Protein AF-A0A165A311-F1 (afdb_monomer_lite)

Sequence (188 aa):
MDSDTKSGFDNEVDSKESAFYLDAAKYWEQVPPTVDGMLGGLSSISDIDLKGSQRFLNSIYQLTNHRGQFFNIGLQKFTPENGVYDIMWVQWVLGHLTDEDLISFLRRCKLGLKPRGLIVLKENLTSSGEVEMDNTDSSVTRPHALVVELIKKAGLRIIKEQKQQRFPSDLYERKKKRNTATPNLKHS

Foldseek 3Di:
DDDDDDDPPPPPDPPPPPPLLVLLVVLLVPQPPDCCSVLVNPSVCCVLVVVVVVVVDVVPDDDDDDDDDDDPDQLLPDAADFQAALEAEAAACLQSDDLVSSLVSLLRVVRNHHVNHDYHYHYAADPPQQWDAQSNNSGIHYHPVSVCVSCVSSVHDDPDDDDRPDDDPCSVVVVVVVSPDDPPPPDD

Radius of gyration: 20.61 Å; chains: 1; bounding box: 39×71×56 Å

Structure (mmCIF, N/CA/C/O backbone):
data_AF-A0A165A311-F1
#
_entry.id   AF-A0A165A311-F1
#
loop_
_atom_site.group_PDB
_atom_site.id
_atom_site.type_symbol
_atom_site.label_atom_id
_atom_site.label_alt_id
_atom_site.label_comp_id
_atom_site.label_asym_id
_atom_site.label_entity_id
_atom_site.label_seq_id
_atom_site.pdbx_PDB_ins_code
_atom_site.Cartn_x
_atom_site.Cartn_y
_atom_site.Cartn_z
_atom_site.occupancy
_atom_site.B_iso_or_equiv
_atom_site.auth_seq_id
_atom_site.auth_comp_id
_atom_site.auth_asym_id
_atom_site.auth_atom_id
_atom_site.pdbx_PDB_model_num
ATOM 1 N N . MET A 1 1 ? -21.260 50.112 -29.553 1.00 40.22 1 MET A N 1
ATOM 2 C CA . MET A 1 1 ? -20.030 49.738 -30.273 1.00 40.22 1 MET A CA 1
ATOM 3 C C . MET A 1 1 ? -19.161 49.041 -29.262 1.00 40.22 1 MET A C 1
ATOM 5 O O . MET A 1 1 ? -18.545 49.687 -28.425 1.00 40.22 1 MET A O 1
ATOM 9 N N . ASP A 1 2 ? -19.302 47.726 -29.280 1.00 41.94 2 ASP A N 1
ATOM 10 C CA . ASP A 1 2 ? -18.603 46.762 -28.450 1.00 41.94 2 ASP A CA 1
ATOM 11 C C . ASP A 1 2 ? -17.123 46.689 -28.828 1.00 41.94 2 ASP A C 1
ATOM 13 O O . ASP A 1 2 ? -16.784 46.811 -30.005 1.00 41.94 2 ASP A O 1
ATOM 17 N N . SER A 1 3 ? -16.267 46.435 -27.839 1.00 34.56 3 SER A N 1
ATOM 18 C CA . SER A 1 3 ? -15.052 45.637 -28.034 1.00 34.56 3 SER A CA 1
ATOM 19 C C . SER A 1 3 ? -14.496 45.182 -26.680 1.00 34.56 3 SER A C 1
ATOM 21 O O . SER A 1 3 ? -13.632 45.820 -26.082 1.00 34.56 3 SER A O 1
ATOM 23 N N . ASP A 1 4 ? -15.075 44.085 -26.200 1.00 39.16 4 ASP A N 1
ATOM 24 C CA . ASP A 1 4 ? -14.393 42.868 -25.757 1.00 39.16 4 ASP A CA 1
ATOM 25 C C . ASP A 1 4 ? -13.200 42.975 -24.799 1.00 39.16 4 ASP A C 1
ATOM 27 O O . ASP A 1 4 ? -12.026 42.992 -25.173 1.00 39.16 4 ASP A O 1
ATOM 31 N N . THR A 1 5 ? -13.530 42.828 -23.517 1.00 38.72 5 THR A N 1
ATOM 32 C CA . THR A 1 5 ? -12.680 42.157 -22.533 1.00 38.72 5 THR A CA 1
ATOM 33 C C . THR A 1 5 ? -12.536 40.682 -22.931 1.00 38.72 5 THR A C 1
ATOM 35 O O . THR A 1 5 ? -13.451 39.889 -22.722 1.00 38.72 5 THR A O 1
ATOM 38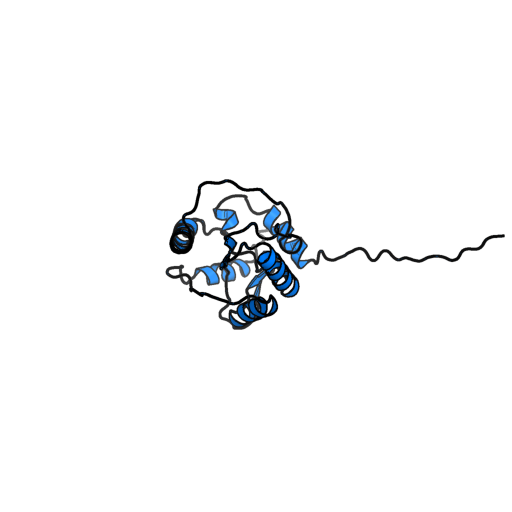 N N . LYS A 1 6 ? -11.394 40.280 -23.502 1.00 39.72 6 LYS A N 1
ATOM 39 C CA . LYS A 1 6 ? -11.077 38.852 -23.653 1.00 39.72 6 LYS A CA 1
ATOM 40 C C . LYS A 1 6 ? -10.703 38.269 -22.294 1.00 39.72 6 LYS A C 1
ATOM 42 O O . LYS A 1 6 ? -9.583 38.420 -21.816 1.00 39.72 6 LYS A O 1
ATOM 47 N N . SER A 1 7 ? -11.673 37.589 -21.694 1.00 38.88 7 SER A N 1
ATOM 48 C CA . SER A 1 7 ? -11.487 36.609 -20.633 1.00 38.88 7 SER A CA 1
ATOM 49 C C . SER A 1 7 ? -10.687 35.416 -21.168 1.00 38.88 7 SER A C 1
ATOM 51 O O . SER A 1 7 ? -11.240 34.536 -21.825 1.00 38.88 7 SER A O 1
ATOM 53 N N . GLY A 1 8 ? -9.389 35.382 -20.885 1.00 32.56 8 GLY A N 1
ATOM 54 C CA . GLY A 1 8 ? -8.597 34.155 -20.922 1.00 32.56 8 GLY A CA 1
ATOM 55 C C . GLY A 1 8 ? -8.666 33.487 -19.556 1.00 32.56 8 GLY A C 1
ATOM 56 O O . GLY A 1 8 ? -7.728 33.589 -18.774 1.00 32.56 8 GLY A O 1
ATOM 57 N N . PHE A 1 9 ? -9.802 32.866 -19.231 1.00 36.81 9 PHE A N 1
ATOM 58 C CA . PHE A 1 9 ? -9.791 31.766 -18.270 1.00 36.81 9 PHE A CA 1
ATOM 59 C C . PHE A 1 9 ? -9.198 30.591 -19.042 1.00 36.81 9 PHE A C 1
ATOM 61 O O . PHE A 1 9 ? -9.918 29.827 -19.687 1.00 36.81 9 PHE A O 1
ATOM 68 N N . ASP A 1 10 ? -7.870 30.515 -19.059 1.00 38.09 10 ASP A N 1
ATOM 69 C CA . ASP A 1 10 ? -7.206 29.292 -19.462 1.00 38.09 10 ASP A CA 1
ATOM 70 C C . ASP A 1 10 ? -7.619 28.244 -18.431 1.00 38.09 10 ASP A C 1
ATOM 72 O O . ASP A 1 10 ? -7.216 28.270 -17.268 1.00 38.09 10 ASP A O 1
ATOM 76 N N . ASN A 1 11 ? -8.531 27.376 -18.864 1.00 41.06 11 ASN A N 1
ATOM 77 C CA . ASN A 1 11 ? -8.808 26.107 -18.226 1.00 41.06 11 ASN A CA 1
ATOM 78 C C . ASN A 1 11 ? -7.488 25.338 -18.204 1.00 41.06 11 ASN A C 1
ATOM 80 O O . ASN A 1 11 ? -7.146 24.639 -19.160 1.00 41.06 11 ASN A O 1
ATOM 84 N N . GLU A 1 12 ? -6.737 25.504 -17.122 1.00 41.06 12 GLU A N 1
ATOM 85 C CA . GLU A 1 12 ? -5.651 24.614 -16.760 1.00 41.06 12 GLU A CA 1
ATOM 86 C C . GLU A 1 12 ? -6.304 23.250 -16.537 1.00 41.06 12 GLU A C 1
ATOM 88 O O . GLU A 1 12 ? -6.962 22.988 -15.529 1.00 41.06 12 GLU A O 1
ATOM 93 N N . VAL A 1 13 ? -6.251 22.427 -17.582 1.00 44.91 13 VAL A N 1
ATOM 94 C CA . VAL A 1 13 ? -6.681 21.036 -17.561 1.00 44.91 13 VAL A CA 1
ATOM 95 C C . VAL A 1 13 ? -6.072 20.403 -16.315 1.00 44.91 13 VAL A C 1
ATOM 97 O O . VAL A 1 13 ? -4.858 20.467 -16.139 1.00 44.91 13 VAL A O 1
ATOM 100 N N . ASP A 1 14 ? -6.912 19.817 -15.462 1.00 46.03 14 ASP A N 1
ATOM 101 C CA . ASP A 1 14 ? -6.528 19.014 -14.299 1.00 46.03 14 ASP A CA 1
ATOM 102 C C . ASP A 1 14 ? -5.631 17.846 -14.753 1.00 46.03 14 ASP A C 1
ATOM 104 O O . ASP A 1 14 ? -6.076 16.730 -15.008 1.00 46.03 14 ASP A O 1
ATOM 108 N N . SER A 1 15 ? -4.343 18.125 -14.959 1.00 43.78 15 SER A N 1
ATOM 109 C CA . SER A 1 15 ? -3.381 17.238 -15.613 1.00 43.78 15 SER A CA 1
ATOM 110 C C . SER A 1 15 ? -2.690 16.311 -14.612 1.00 43.78 15 SER A C 1
ATOM 112 O O . SER A 1 15 ? -1.521 15.956 -14.778 1.00 43.78 15 SER A O 1
ATOM 114 N N . LYS A 1 16 ? -3.387 15.917 -13.540 1.00 46.75 16 LYS A N 1
ATOM 115 C CA . LYS A 1 16 ? -2.882 14.967 -12.538 1.00 46.75 16 LYS A CA 1
ATOM 116 C C . LYS A 1 16 ? -3.199 13.512 -12.879 1.00 46.75 16 LYS A C 1
ATOM 118 O O . LYS A 1 16 ? -3.507 12.702 -12.009 1.00 46.75 16 LYS A O 1
ATOM 123 N N . GLU A 1 17 ? -3.018 13.144 -14.138 1.00 59.19 17 GLU A N 1
ATOM 124 C CA . GLU A 1 17 ? -2.599 11.785 -14.470 1.00 59.19 17 GLU A CA 1
ATOM 125 C C . GLU A 1 17 ? -1.178 11.881 -15.012 1.00 59.19 17 GLU A C 1
ATOM 127 O O . GLU A 1 17 ? -0.930 11.997 -16.208 1.00 59.19 17 GLU A O 1
ATOM 132 N N . SER A 1 18 ? -0.226 11.940 -14.076 1.00 79.06 18 SER A N 1
ATOM 133 C CA . SER A 1 18 ? 1.192 11.884 -14.409 1.00 79.06 18 SER A CA 1
ATOM 134 C C . SER A 1 18 ? 1.482 10.600 -15.188 1.00 79.06 18 SER A C 1
ATOM 136 O O . SER A 1 18 ? 0.826 9.576 -14.973 1.00 79.06 18 SER A O 1
ATOM 138 N N . ALA A 1 19 ? 2.490 10.639 -16.065 1.00 90.25 19 ALA A N 1
ATOM 139 C CA . ALA A 1 19 ? 2.938 9.470 -16.829 1.00 90.25 19 ALA A CA 1
ATOM 140 C C . ALA A 1 19 ? 3.093 8.223 -15.937 1.00 90.25 19 ALA A C 1
ATOM 142 O O . ALA A 1 19 ? 2.653 7.146 -16.312 1.00 90.25 19 ALA A O 1
ATOM 143 N N . PHE A 1 20 ? 3.558 8.408 -14.696 1.00 93.94 20 PHE A N 1
ATOM 144 C CA . PHE A 1 20 ? 3.639 7.371 -13.666 1.00 93.94 20 PHE A CA 1
ATOM 145 C C . PHE A 1 20 ? 2.357 6.528 -13.512 1.00 93.94 20 PHE A C 1
ATOM 147 O O . PHE A 1 20 ? 2.415 5.300 -13.571 1.00 93.94 20 PHE A O 1
ATOM 154 N N . TYR A 1 21 ? 1.196 7.169 -13.341 1.00 95.06 21 TYR A N 1
ATOM 155 C CA . TYR A 1 21 ? -0.076 6.464 -13.155 1.00 95.06 21 TYR A CA 1
ATOM 156 C C . TYR A 1 21 ? -0.608 5.863 -14.456 1.00 95.06 21 TYR A C 1
ATOM 158 O O . TYR A 1 21 ? -1.140 4.752 -14.448 1.00 95.06 21 TYR A O 1
ATOM 166 N N . LEU A 1 22 ? -0.459 6.586 -15.568 1.00 94.38 22 LEU A N 1
ATOM 167 C CA . LEU A 1 22 ? -0.915 6.125 -16.878 1.00 94.38 22 LEU A CA 1
ATOM 168 C C . LEU A 1 22 ? -0.133 4.896 -17.345 1.00 94.38 22 LEU A C 1
ATOM 170 O O . LEU A 1 22 ? -0.724 3.955 -17.869 1.00 94.38 22 LEU A O 1
ATOM 174 N N . ASP A 1 23 ? 1.178 4.883 -17.131 1.00 94.44 23 ASP A N 1
ATOM 175 C CA . ASP A 1 23 ? 2.042 3.780 -17.540 1.00 94.44 23 ASP A CA 1
ATOM 176 C C . ASP A 1 23 ? 1.794 2.536 -16.675 1.00 94.44 23 ASP A C 1
ATOM 178 O O . ASP A 1 23 ? 1.705 1.432 -17.212 1.00 94.44 23 ASP A O 1
ATOM 182 N N . ALA A 1 24 ? 1.543 2.709 -15.370 1.00 94.56 24 ALA A N 1
ATOM 183 C CA . ALA A 1 24 ? 1.116 1.614 -14.494 1.00 94.56 24 ALA A CA 1
ATOM 184 C C . ALA A 1 24 ? -0.226 1.013 -14.945 1.00 94.56 24 ALA A C 1
ATOM 186 O O . ALA A 1 24 ? -0.373 -0.208 -15.025 1.00 94.56 24 ALA A O 1
ATOM 187 N N . ALA A 1 25 ? -1.209 1.859 -15.274 1.00 93.62 25 ALA A N 1
ATOM 188 C CA . ALA A 1 25 ? -2.512 1.404 -15.752 1.00 93.62 25 ALA A CA 1
ATOM 189 C C . ALA A 1 25 ? -2.395 0.620 -17.071 1.00 93.62 25 ALA A C 1
ATOM 191 O O . ALA A 1 25 ? -2.949 -0.473 -17.182 1.00 93.62 25 ALA A O 1
ATOM 192 N N . LYS A 1 26 ? -1.613 1.128 -18.034 1.00 93.94 26 LYS A N 1
ATOM 193 C CA . LYS A 1 26 ? -1.345 0.453 -19.317 1.00 93.94 26 LYS A CA 1
ATOM 194 C C . LYS A 1 26 ? -0.631 -0.882 -19.149 1.00 93.94 26 LYS A C 1
ATOM 196 O O . LYS A 1 26 ? -0.897 -1.809 -19.912 1.00 93.94 26 LYS A O 1
ATOM 201 N N . TYR A 1 27 ? 0.294 -0.984 -18.194 1.00 93.06 27 TYR A N 1
ATOM 202 C CA . TYR A 1 27 ? 0.942 -2.252 -17.871 1.00 93.06 27 TYR A CA 1
ATOM 203 C C . TYR A 1 27 ? -0.102 -3.275 -17.412 1.00 93.06 27 TYR A C 1
ATOM 205 O O . TYR A 1 27 ? -0.222 -4.344 -18.010 1.00 93.06 27 TYR A O 1
ATOM 213 N N . TRP A 1 28 ? -0.907 -2.927 -16.402 1.00 93.06 28 TRP A N 1
ATOM 214 C CA . TRP A 1 28 ? -1.892 -3.839 -15.815 1.00 93.06 28 TRP A CA 1
ATOM 215 C C . TRP A 1 28 ? -3.052 -4.192 -16.755 1.00 93.06 28 TRP A C 1
ATOM 217 O O . TRP A 1 28 ? -3.593 -5.288 -16.637 1.00 93.06 28 TRP A O 1
ATOM 227 N N . GLU A 1 29 ? -3.391 -3.337 -17.724 1.00 92.88 29 GLU A N 1
ATOM 228 C CA . GLU A 1 29 ? -4.365 -3.646 -18.785 1.00 92.88 29 GLU A CA 1
ATOM 229 C C . GLU A 1 29 ? -3.931 -4.839 -19.658 1.00 92.88 29 GLU A C 1
ATOM 231 O O . GLU A 1 29 ? -4.766 -5.601 -20.143 1.00 92.88 29 GLU A O 1
ATOM 236 N N . GLN A 1 30 ? -2.621 -5.036 -19.828 1.00 92.12 30 GLN A N 1
ATOM 237 C CA . GLN A 1 30 ? -2.053 -6.113 -20.644 1.00 92.12 30 GLN A CA 1
ATOM 238 C C . GLN A 1 30 ? -1.778 -7.395 -19.844 1.00 92.12 30 GLN A C 1
ATOM 240 O O . GLN A 1 30 ? -1.537 -8.454 -20.432 1.00 92.12 30 GLN A O 1
ATOM 245 N N . VAL A 1 31 ? -1.790 -7.326 -18.510 1.00 90.19 31 VAL A N 1
ATOM 246 C CA . VAL A 1 31 ? -1.536 -8.486 -17.650 1.00 90.19 31 VAL A CA 1
ATOM 247 C C . VAL A 1 31 ? -2.767 -9.403 -17.649 1.00 90.19 31 VAL A C 1
ATOM 249 O O . VAL A 1 31 ? -3.875 -8.948 -17.366 1.00 90.19 31 VAL A O 1
ATOM 252 N N . PRO A 1 32 ? -2.611 -10.717 -17.910 1.00 87.69 32 PRO A N 1
ATOM 253 C CA . PRO A 1 32 ? -3.733 -11.645 -17.854 1.00 87.69 32 PRO A CA 1
ATOM 254 C C . PRO A 1 32 ? -4.393 -11.655 -16.465 1.00 87.69 32 PRO A C 1
ATOM 256 O O . PRO A 1 32 ? -3.674 -11.743 -15.465 1.00 87.69 32 PRO A O 1
ATOM 259 N N . PRO A 1 33 ? -5.736 -11.666 -16.370 1.00 87.25 33 PRO A N 1
ATOM 260 C CA . PRO A 1 33 ? -6.463 -11.691 -15.100 1.00 87.25 33 PRO A CA 1
ATOM 261 C C . PRO A 1 33 ? -6.436 -13.095 -14.464 1.00 87.25 33 PRO A C 1
ATOM 263 O O . PRO A 1 33 ? -7.459 -13.754 -14.286 1.00 87.25 33 PRO A O 1
ATOM 266 N N . THR A 1 34 ? -5.239 -13.589 -14.151 1.00 85.06 34 THR A N 1
ATOM 267 C CA . THR A 1 34 ? -4.973 -14.901 -13.551 1.00 85.06 34 THR A CA 1
ATOM 268 C C . THR A 1 34 ? -4.159 -14.740 -12.268 1.00 85.06 34 THR A C 1
ATOM 270 O O . THR A 1 34 ? -3.513 -13.715 -12.053 1.00 85.06 34 THR A O 1
ATOM 273 N N . VAL A 1 35 ? -4.142 -15.770 -11.412 1.00 76.94 35 VAL A N 1
ATOM 274 C CA . VAL A 1 35 ? -3.282 -15.785 -10.208 1.00 76.94 35 VAL A CA 1
ATOM 275 C C . VAL A 1 35 ? -1.816 -15.566 -10.580 1.00 76.94 35 VAL A C 1
ATOM 277 O O . VAL A 1 35 ? -1.093 -14.873 -9.874 1.00 76.94 35 VAL A O 1
ATOM 280 N N . ASP A 1 36 ? -1.381 -16.135 -11.701 1.00 77.12 36 ASP A N 1
ATOM 281 C CA . ASP A 1 36 ? -0.007 -16.003 -12.165 1.00 77.12 36 ASP A CA 1
ATOM 282 C C . ASP A 1 36 ? 0.304 -14.582 -12.652 1.00 77.12 36 ASP A C 1
ATOM 284 O O . ASP A 1 36 ? 1.341 -14.035 -12.285 1.00 77.12 36 ASP A O 1
ATOM 288 N N . GLY A 1 37 ? -0.625 -13.947 -13.379 1.00 79.19 37 GLY A N 1
ATOM 289 C CA . GLY A 1 37 ? -0.518 -12.541 -13.778 1.00 79.19 37 GLY A CA 1
ATOM 290 C C . GLY A 1 37 ? -0.424 -11.605 -12.571 1.00 79.19 37 GLY A C 1
ATOM 291 O O . GLY A 1 37 ? 0.512 -10.816 -12.477 1.00 79.19 37 GLY A O 1
ATOM 292 N N . MET A 1 38 ? -1.311 -11.778 -11.585 1.00 81.56 38 MET A N 1
ATOM 293 C CA . MET A 1 38 ? -1.307 -10.992 -10.341 1.00 81.56 38 MET A CA 1
ATOM 294 C C . MET A 1 38 ? -0.031 -11.161 -9.510 1.00 81.56 38 MET A C 1
ATOM 296 O O . MET A 1 38 ? 0.334 -10.268 -8.749 1.00 81.56 38 MET A O 1
ATOM 300 N N . LEU A 1 39 ? 0.640 -12.308 -9.629 1.00 78.62 39 LEU A N 1
ATOM 301 C CA . LEU A 1 39 ? 1.863 -12.624 -8.893 1.00 78.62 39 LEU A CA 1
ATOM 302 C C . LEU A 1 39 ? 3.129 -12.483 -9.750 1.00 78.62 39 LEU A C 1
ATOM 304 O O . LEU A 1 39 ? 4.203 -12.892 -9.313 1.00 78.62 39 LEU A O 1
ATOM 308 N N . GLY A 1 40 ? 3.035 -11.944 -10.969 1.00 70.38 40 GLY A N 1
ATOM 309 C CA . GLY A 1 40 ? 4.186 -11.751 -11.856 1.00 70.38 40 GLY A CA 1
ATOM 310 C C . GLY A 1 40 ? 4.898 -13.049 -12.270 1.00 70.38 40 GLY A C 1
ATOM 311 O O . GLY A 1 40 ? 6.117 -13.051 -12.468 1.00 70.38 40 GLY A O 1
ATOM 312 N N . GLY A 1 41 ? 4.173 -14.164 -12.395 1.00 69.31 41 GLY A N 1
ATOM 313 C CA . GLY A 1 41 ? 4.738 -15.481 -12.724 1.00 69.31 41 GLY A CA 1
ATOM 314 C C . GLY A 1 41 ? 5.111 -16.341 -11.515 1.00 69.31 41 GLY A C 1
ATOM 315 O O . GLY A 1 41 ? 5.889 -17.288 -11.640 1.00 69.31 41 GLY A O 1
ATOM 316 N N . LEU A 1 42 ? 4.638 -15.974 -10.321 1.00 61.59 42 LEU A N 1
ATOM 317 C CA . LEU A 1 42 ? 5.006 -16.602 -9.049 1.00 61.59 42 LEU A CA 1
ATOM 318 C C . LEU A 1 42 ? 3.819 -17.317 -8.393 1.00 61.59 42 LEU A C 1
ATOM 320 O O . LEU A 1 42 ? 3.694 -17.347 -7.169 1.00 61.59 42 LEU A O 1
ATOM 324 N N . SER A 1 43 ? 2.943 -17.916 -9.202 1.00 67.88 43 SER A N 1
ATOM 325 C CA . SER A 1 43 ? 1.749 -18.646 -8.746 1.00 67.88 43 SER A CA 1
ATOM 326 C C . SER A 1 43 ? 2.017 -19.695 -7.656 1.00 67.88 43 SER A C 1
ATOM 328 O O . SER A 1 43 ? 1.187 -19.864 -6.761 1.00 67.88 43 SER A O 1
ATOM 330 N N . SER A 1 44 ? 3.200 -20.319 -7.638 1.00 65.00 44 SER A N 1
ATOM 331 C CA . SER A 1 44 ? 3.636 -21.263 -6.592 1.00 65.00 44 SER A CA 1
ATOM 332 C C . SER A 1 44 ? 3.761 -20.656 -5.184 1.00 65.00 44 SER A C 1
ATOM 334 O O . SER A 1 44 ? 3.857 -21.388 -4.199 1.00 65.00 44 SER A O 1
ATOM 336 N N . ILE A 1 45 ? 3.736 -19.326 -5.061 1.00 64.19 45 ILE A N 1
ATOM 337 C CA . ILE A 1 45 ? 3.834 -18.592 -3.791 1.00 64.19 45 ILE A CA 1
ATOM 338 C C . ILE A 1 45 ? 2.462 -18.310 -3.188 1.00 64.19 45 ILE A C 1
ATOM 340 O O . ILE A 1 45 ? 2.372 -18.102 -1.977 1.00 64.19 45 ILE A O 1
ATOM 344 N N . SER A 1 46 ? 1.397 -18.363 -3.993 1.00 71.50 46 SER A N 1
ATOM 345 C CA . SER A 1 46 ? 0.024 -18.083 -3.557 1.00 71.50 46 SER A CA 1
ATOM 346 C C . SER A 1 46 ? -0.355 -18.864 -2.294 1.00 71.50 46 SER A C 1
ATOM 348 O O . SER A 1 46 ? -0.846 -18.273 -1.338 1.00 71.50 46 SER A O 1
ATOM 350 N N . ASP A 1 47 ? -0.013 -20.151 -2.212 1.00 63.53 47 ASP A N 1
ATOM 351 C CA . ASP A 1 47 ? -0.292 -20.982 -1.037 1.00 63.53 47 ASP A CA 1
ATOM 352 C C . ASP A 1 47 ? 0.442 -20.522 0.228 1.00 63.53 47 ASP A C 1
ATOM 354 O O . ASP A 1 47 ? -0.111 -20.562 1.330 1.00 63.53 47 ASP A O 1
ATOM 358 N N . ILE A 1 48 ? 1.703 -20.102 0.103 1.00 66.31 48 ILE A N 1
ATOM 359 C CA . ILE A 1 48 ? 2.500 -19.605 1.233 1.00 66.31 48 ILE A CA 1
ATOM 360 C C . ILE A 1 48 ? 1.958 -18.245 1.677 1.00 66.31 48 ILE A C 1
ATOM 362 O O . ILE A 1 48 ? 1.825 -17.997 2.881 1.00 66.31 48 ILE A O 1
ATOM 366 N N . ASP A 1 49 ? 1.620 -17.399 0.704 1.00 66.62 49 ASP A N 1
ATOM 367 C CA . ASP A 1 49 ? 1.102 -16.056 0.908 1.00 66.62 49 ASP A CA 1
ATOM 368 C C . ASP A 1 49 ? -0.264 -16.073 1.601 1.00 66.62 49 ASP A C 1
ATOM 370 O O . ASP A 1 49 ? -0.423 -15.474 2.668 1.00 66.62 49 ASP A O 1
ATOM 374 N N . LEU A 1 50 ? -1.204 -16.858 1.064 1.00 68.56 50 LEU A N 1
ATOM 375 C CA . LEU A 1 50 ? -2.545 -17.055 1.607 1.00 68.56 50 LEU A CA 1
ATOM 376 C C . LEU A 1 50 ? -2.488 -17.666 3.006 1.00 68.56 50 LEU A C 1
ATOM 378 O O . LEU A 1 50 ? -3.140 -17.163 3.919 1.00 68.56 50 LEU A O 1
ATOM 382 N N . LYS A 1 51 ? -1.659 -18.696 3.234 1.00 70.62 51 LYS A N 1
ATOM 383 C CA . LYS A 1 51 ? -1.497 -19.287 4.576 1.00 70.62 51 LYS A CA 1
ATOM 384 C C . LYS A 1 51 ? -0.903 -18.291 5.575 1.00 70.62 51 LYS A C 1
ATOM 386 O O . LYS A 1 51 ? -1.259 -18.329 6.752 1.00 70.62 51 LYS A O 1
ATOM 391 N N . GLY A 1 52 ? 0.011 -17.422 5.140 1.00 66.31 52 GLY A N 1
ATOM 392 C CA . GLY A 1 52 ? 0.557 -16.337 5.957 1.00 66.31 52 GLY A CA 1
ATOM 393 C C . GLY A 1 52 ? -0.517 -15.328 6.361 1.00 66.31 52 GLY A C 1
ATOM 394 O O . GLY A 1 52 ? -0.710 -15.089 7.555 1.00 66.31 52 GLY A O 1
ATOM 395 N N . SER A 1 53 ? -1.253 -14.812 5.374 1.00 74.06 53 SER A N 1
ATOM 396 C CA . SER A 1 53 ? -2.338 -13.845 5.569 1.00 74.06 53 SER A CA 1
ATOM 397 C C . SER A 1 53 ? -3.468 -14.420 6.428 1.00 74.06 53 SER A C 1
ATOM 399 O O . SER A 1 53 ? -3.898 -13.771 7.377 1.00 74.06 53 SER A O 1
ATOM 401 N N . GLN A 1 54 ? -3.882 -15.669 6.189 1.00 70.19 54 GLN A N 1
ATOM 402 C CA . GLN A 1 54 ? -4.936 -16.333 6.962 1.00 70.19 54 GLN A CA 1
ATOM 403 C C . GLN A 1 54 ? -4.551 -16.504 8.434 1.00 70.19 54 GLN A C 1
ATOM 405 O O . GLN A 1 54 ? -5.366 -16.242 9.314 1.00 70.19 54 GLN A O 1
ATOM 410 N N . ARG A 1 55 ? -3.307 -16.914 8.729 1.00 71.69 55 ARG A N 1
ATOM 411 C CA . ARG A 1 55 ? -2.829 -17.021 10.119 1.00 71.69 55 ARG A CA 1
ATOM 412 C C . ARG A 1 55 ? -2.836 -15.669 10.825 1.00 71.69 55 ARG A C 1
ATOM 414 O O . ARG A 1 55 ? -3.201 -15.606 11.994 1.00 71.69 55 ARG A O 1
ATOM 421 N N . PHE A 1 56 ? -2.441 -14.606 10.126 1.00 70.19 56 PHE A N 1
ATOM 422 C CA . PHE A 1 56 ? -2.478 -13.257 10.680 1.00 70.19 56 PHE A CA 1
ATOM 423 C C . PHE A 1 56 ? -3.922 -12.804 10.933 1.00 70.19 56 PHE A C 1
ATOM 425 O O . PHE A 1 56 ? -4.237 -12.415 12.052 1.00 70.19 56 PHE A O 1
ATOM 432 N N . LEU A 1 57 ? -4.818 -12.928 9.950 1.00 69.38 57 LEU A N 1
ATOM 433 C CA . LEU A 1 57 ? -6.218 -12.512 10.080 1.00 69.38 57 LEU A CA 1
ATOM 434 C C . LEU A 1 57 ? -6.968 -13.299 11.158 1.00 69.38 57 LEU A C 1
ATOM 436 O O . LEU A 1 57 ? -7.610 -12.682 12.001 1.00 69.38 57 LEU A O 1
ATOM 440 N N . ASN A 1 58 ? -6.811 -14.625 11.210 1.00 66.88 58 ASN A N 1
ATOM 441 C CA . ASN A 1 58 ? -7.432 -15.462 12.244 1.00 66.88 58 ASN A CA 1
ATOM 442 C C . ASN A 1 58 ? -6.933 -15.132 13.658 1.00 66.88 58 ASN A C 1
ATOM 444 O O . ASN A 1 58 ? -7.628 -15.415 14.629 1.00 66.88 58 ASN A O 1
ATOM 448 N N . SER A 1 59 ? -5.738 -14.545 13.794 1.00 65.25 59 SER A N 1
ATOM 449 C CA . SER A 1 59 ? -5.245 -14.084 15.097 1.00 65.25 59 SER A CA 1
ATOM 450 C C . SER A 1 59 ? -5.922 -12.799 15.583 1.00 65.25 59 SER A C 1
ATOM 452 O O . SER A 1 59 ? -5.767 -12.449 16.750 1.00 65.25 59 SER A O 1
ATOM 454 N N . ILE A 1 60 ? -6.656 -12.098 14.709 1.00 62.44 60 ILE A N 1
ATOM 455 C CA . ILE A 1 60 ? -7.246 -10.787 15.004 1.00 62.44 60 ILE A CA 1
ATOM 456 C C . ILE A 1 60 ? -8.781 -10.804 14.877 1.00 62.44 60 ILE A C 1
ATOM 458 O O . ILE A 1 60 ? -9.450 -10.168 15.687 1.00 62.44 60 ILE A O 1
ATOM 462 N N . TYR A 1 61 ? -9.358 -11.550 13.927 1.00 62.28 61 TYR A N 1
ATOM 463 C CA . TYR A 1 61 ? -10.804 -11.584 13.671 1.00 62.28 61 TYR A CA 1
ATOM 464 C C . TYR A 1 61 ? -11.316 -12.989 13.316 1.00 62.28 61 TYR A C 1
ATOM 466 O O . TYR A 1 61 ? -10.610 -13.792 12.706 1.00 62.28 61 TYR A O 1
ATOM 474 N N . GLN A 1 62 ? -12.588 -13.262 13.630 1.00 62.72 62 GLN A N 1
ATOM 475 C CA . GLN A 1 62 ? -13.351 -14.364 13.033 1.00 62.72 62 GLN A CA 1
ATOM 476 C C . GLN A 1 62 ? -13.948 -13.877 11.707 1.00 62.72 62 GLN A C 1
ATOM 478 O O . GLN A 1 62 ? -14.916 -13.118 11.697 1.00 62.72 62 GLN A O 1
ATOM 483 N N . LEU A 1 63 ? -13.335 -14.260 10.585 1.00 59.09 63 LEU A N 1
ATOM 484 C CA . LEU A 1 63 ? -13.790 -13.853 9.253 1.00 59.09 63 LEU A CA 1
ATOM 485 C C . LEU A 1 63 ? -15.145 -14.497 8.920 1.00 59.09 63 LEU A C 1
ATOM 487 O O . LEU A 1 63 ? -15.324 -15.702 9.092 1.00 59.09 63 LEU A O 1
ATOM 491 N N . THR A 1 64 ? -16.084 -13.702 8.406 1.00 56.66 64 THR A N 1
ATOM 492 C CA . THR A 1 64 ? -17.373 -14.180 7.884 1.00 56.66 64 THR A CA 1
ATOM 493 C C . THR A 1 64 ? -17.371 -14.144 6.356 1.00 56.66 64 THR A C 1
ATOM 495 O O . THR A 1 64 ? -16.655 -13.360 5.734 1.00 56.66 64 THR A O 1
ATOM 498 N N . ASN A 1 65 ? -18.155 -15.023 5.730 1.00 54.88 65 ASN A N 1
ATOM 499 C CA . ASN A 1 65 ? -18.108 -15.277 4.287 1.00 54.88 65 ASN A CA 1
ATOM 500 C C . ASN A 1 65 ? -18.989 -14.290 3.486 1.00 54.88 65 ASN A C 1
ATOM 502 O O . ASN A 1 65 ? -19.872 -14.697 2.732 1.00 54.88 65 ASN A O 1
ATOM 506 N N . HIS A 1 66 ? -18.792 -12.984 3.684 1.00 59.44 66 HIS A N 1
ATOM 507 C CA . HIS A 1 66 ? -19.561 -11.933 3.010 1.00 59.44 66 HIS A CA 1
ATOM 508 C C . HIS A 1 66 ? -18.805 -11.396 1.785 1.00 59.44 66 HIS A C 1
ATOM 510 O O . HIS A 1 66 ? -17.674 -10.925 1.900 1.00 59.44 66 HIS A O 1
ATOM 516 N N . ARG A 1 67 ? -19.430 -11.422 0.600 1.00 63.03 67 ARG A N 1
ATOM 517 C CA . ARG A 1 67 ? -18.901 -10.752 -0.602 1.00 63.03 67 ARG A CA 1
ATOM 518 C C . ARG A 1 67 ? -19.348 -9.288 -0.598 1.00 63.03 67 ARG A C 1
ATOM 520 O O . ARG A 1 67 ? -20.540 -9.016 -0.515 1.00 63.03 67 ARG A O 1
ATOM 527 N N . GLY A 1 68 ? -18.386 -8.365 -0.586 1.00 73.00 68 GLY A N 1
ATOM 528 C CA . GLY A 1 68 ? -18.617 -6.919 -0.485 1.00 73.00 68 GLY A CA 1
ATOM 529 C C . GLY A 1 68 ? -18.916 -6.229 -1.821 1.00 73.00 68 GLY A C 1
ATOM 530 O O . GLY A 1 68 ? -19.271 -6.870 -2.808 1.00 73.00 68 GLY A O 1
ATOM 531 N N . GLN A 1 69 ? -18.762 -4.904 -1.833 1.00 84.88 69 GLN A N 1
ATOM 532 C CA . GLN A 1 69 ? -18.868 -4.061 -3.027 1.00 84.88 69 GLN A CA 1
ATOM 533 C C . GLN A 1 69 ? -17.564 -4.087 -3.842 1.00 84.88 69 GLN A C 1
ATOM 535 O O . GLN A 1 69 ? -16.483 -4.274 -3.282 1.00 84.88 69 GLN A O 1
ATOM 540 N N . PHE A 1 70 ? -17.665 -3.867 -5.155 1.00 88.00 70 PHE A N 1
ATOM 541 C CA . PHE A 1 70 ? -16.519 -3.758 -6.060 1.00 88.00 70 PHE A CA 1
ATOM 542 C C . PHE A 1 70 ? -16.371 -2.314 -6.539 1.00 88.00 70 PHE A C 1
ATOM 544 O O . PHE A 1 70 ? -17.317 -1.744 -7.079 1.00 88.00 70 PHE A O 1
ATOM 551 N N . PHE A 1 71 ? -15.179 -1.742 -6.372 1.00 89.88 71 PHE A N 1
ATOM 552 C CA . PHE A 1 71 ? -14.862 -0.380 -6.798 1.00 89.88 71 PHE A CA 1
ATOM 553 C C . PHE A 1 71 ? -13.771 -0.415 -7.870 1.00 89.88 71 PHE A C 1
ATOM 555 O O . PHE A 1 71 ? -12.669 -0.892 -7.609 1.00 89.88 71 PHE A O 1
ATOM 562 N N . ASN A 1 72 ? -14.067 0.100 -9.065 1.00 92.38 72 ASN A N 1
ATOM 563 C CA . ASN A 1 72 ? -13.081 0.286 -10.131 1.00 92.38 72 ASN A CA 1
ATOM 564 C C . ASN A 1 72 ? -12.589 1.742 -10.114 1.00 92.38 72 ASN A C 1
ATOM 566 O O . ASN A 1 72 ? -13.113 2.599 -10.821 1.00 92.38 72 ASN A O 1
ATOM 570 N N . ILE A 1 73 ? -11.655 2.034 -9.208 1.00 93.38 73 ILE A N 1
ATOM 571 C CA . ILE A 1 73 ? -11.082 3.367 -9.002 1.00 93.38 73 ILE A CA 1
ATOM 572 C C . ILE A 1 73 ? -9.663 3.239 -8.439 1.00 93.38 73 ILE A C 1
ATOM 574 O O . ILE A 1 73 ? -9.400 2.394 -7.583 1.00 93.38 73 ILE A O 1
ATOM 578 N N . GLY A 1 74 ? -8.744 4.090 -8.903 1.00 95.62 74 GLY A N 1
ATOM 579 C CA . GLY A 1 74 ? -7.384 4.148 -8.367 1.00 95.62 74 GLY A CA 1
ATOM 580 C C . GLY A 1 74 ? -7.356 4.598 -6.901 1.00 95.62 74 GLY A C 1
ATOM 581 O O . GLY A 1 74 ? -8.135 5.462 -6.489 1.00 95.62 74 GLY A O 1
ATOM 582 N N . LEU A 1 75 ? -6.438 4.048 -6.099 1.00 97.31 75 LEU A N 1
ATOM 583 C CA . LEU A 1 75 ? -6.354 4.335 -4.658 1.00 97.31 75 LEU A CA 1
ATOM 584 C C . LEU A 1 75 ? -6.083 5.816 -4.350 1.00 97.31 75 LEU A C 1
ATOM 586 O O . LEU A 1 75 ? -6.539 6.327 -3.325 1.00 97.31 75 LEU A O 1
ATOM 590 N N . GLN A 1 76 ? -5.416 6.529 -5.261 1.00 96.88 76 GLN A N 1
ATOM 591 C CA . GLN A 1 76 ? -5.191 7.971 -5.181 1.00 96.88 76 GLN A CA 1
ATOM 592 C C . GLN A 1 76 ? -6.502 8.776 -5.228 1.00 96.88 76 GLN A C 1
ATOM 594 O O . GLN A 1 76 ? -6.582 9.828 -4.595 1.00 96.88 76 GLN A O 1
ATOM 599 N N . LYS A 1 77 ? -7.554 8.237 -5.865 1.00 96.25 77 LYS A N 1
ATOM 600 C CA . LYS A 1 77 ? -8.903 8.831 -5.961 1.00 96.25 77 LYS A CA 1
ATOM 601 C C . LYS A 1 77 ? -9.926 8.168 -5.014 1.00 96.25 77 LYS A C 1
ATOM 603 O O . LYS A 1 77 ? -10.957 8.764 -4.711 1.00 96.25 77 LYS A O 1
ATOM 608 N N . PHE A 1 78 ? -9.658 6.959 -4.513 1.00 97.12 78 PHE A N 1
ATOM 609 C CA . PHE A 1 78 ? -10.583 6.218 -3.648 1.00 97.12 78 PHE A CA 1
ATOM 610 C C . PHE A 1 78 ? -10.746 6.852 -2.261 1.00 97.12 78 PHE A C 1
ATOM 612 O O . PHE A 1 78 ? -9.761 7.104 -1.560 1.00 97.12 78 PHE A O 1
ATOM 619 N N . THR A 1 79 ? -11.999 7.023 -1.831 1.00 97.19 79 THR A N 1
ATOM 620 C CA . THR A 1 79 ? -12.364 7.419 -0.465 1.00 97.19 79 THR A CA 1
ATOM 621 C C . THR A 1 79 ? -13.287 6.352 0.132 1.00 97.19 79 THR A C 1
ATOM 623 O O . THR A 1 79 ? -14.399 6.190 -0.367 1.00 97.19 79 THR A O 1
ATOM 626 N N . PRO A 1 80 ? -12.853 5.606 1.164 1.00 95.81 80 PRO A N 1
ATOM 627 C CA . PRO A 1 80 ? -13.708 4.639 1.839 1.0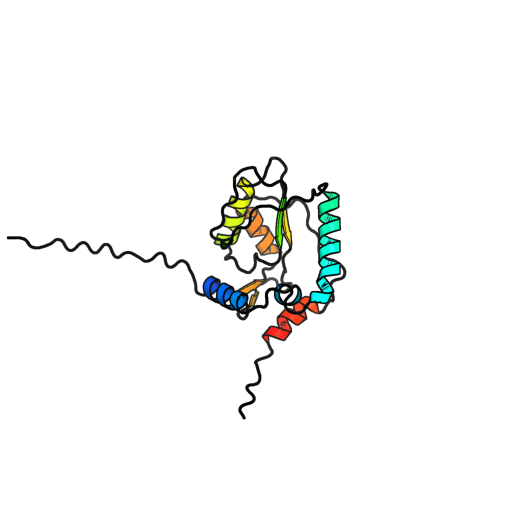0 95.81 80 PRO A CA 1
ATOM 628 C C . PRO A 1 80 ? -14.818 5.350 2.616 1.00 95.81 80 PRO A C 1
ATOM 630 O O . PRO A 1 80 ? -14.609 6.433 3.160 1.00 95.81 80 PRO A O 1
ATOM 633 N N . GLU A 1 81 ? -15.981 4.710 2.711 1.00 95.12 81 GLU A N 1
ATOM 634 C CA . GLU A 1 81 ? -17.058 5.173 3.585 1.00 95.12 81 GLU A CA 1
ATOM 635 C C . GLU A 1 81 ? -16.606 5.178 5.054 1.00 95.12 81 GLU A C 1
ATOM 637 O O . GLU A 1 81 ? -15.959 4.236 5.525 1.00 95.12 81 GLU A O 1
ATOM 642 N N . ASN A 1 82 ? -16.932 6.258 5.767 1.00 97.06 82 ASN A N 1
ATOM 643 C CA . ASN A 1 82 ? -16.457 6.502 7.125 1.00 97.06 82 ASN A CA 1
ATOM 644 C C . ASN A 1 82 ? -16.984 5.453 8.113 1.00 97.06 82 ASN A C 1
ATOM 646 O O . ASN A 1 82 ? -18.184 5.204 8.184 1.00 97.06 82 ASN A O 1
ATOM 650 N N . GLY A 1 83 ? -16.101 4.901 8.947 1.00 95.88 83 GLY A N 1
ATOM 651 C CA . GLY A 1 83 ? -16.504 4.016 10.043 1.00 95.88 83 GLY A CA 1
ATOM 652 C C . GLY A 1 83 ? -17.108 2.672 9.620 1.00 95.88 83 GLY A C 1
ATOM 653 O O . GLY A 1 83 ? -17.849 2.079 10.402 1.00 95.88 83 GLY A O 1
ATOM 654 N N . VAL A 1 84 ? -16.815 2.179 8.413 1.00 93.56 84 VAL A N 1
ATOM 655 C CA . VAL A 1 84 ? -17.383 0.925 7.884 1.00 93.56 84 VAL A CA 1
ATOM 656 C C . VAL A 1 84 ? -16.455 -0.274 8.080 1.00 93.56 84 VAL A C 1
ATOM 658 O O . VAL A 1 84 ? -16.922 -1.391 8.314 1.00 93.56 84 VAL A O 1
ATOM 661 N N . TYR A 1 85 ? -15.141 -0.066 8.026 1.00 93.81 85 TYR A N 1
ATOM 662 C CA . TYR A 1 85 ? -14.180 -1.158 7.895 1.00 93.81 85 TYR A CA 1
ATOM 663 C C . TYR A 1 85 ? -13.570 -1.553 9.243 1.00 93.81 85 TYR A C 1
ATOM 665 O O . TYR A 1 85 ? -12.954 -0.740 9.932 1.00 93.81 85 TYR A O 1
ATOM 673 N N . ASP A 1 86 ? -13.694 -2.829 9.610 1.00 92.69 86 ASP A N 1
ATOM 674 C CA . ASP A 1 86 ? -12.945 -3.419 10.726 1.00 92.69 86 ASP A CA 1
ATOM 675 C C . ASP A 1 86 ? -11.467 -3.616 10.347 1.00 92.69 86 ASP A C 1
ATOM 677 O O . ASP A 1 86 ? -10.565 -3.337 11.135 1.00 92.69 86 ASP A O 1
ATOM 681 N N . ILE A 1 87 ? -11.217 -4.046 9.106 1.00 93.44 87 ILE A N 1
ATOM 682 C CA . ILE A 1 87 ? -9.881 -4.184 8.524 1.00 93.44 87 ILE A CA 1
ATOM 683 C C . ILE A 1 87 ? -9.869 -3.568 7.132 1.00 93.44 87 ILE A C 1
ATOM 685 O O . ILE A 1 87 ? -10.753 -3.838 6.322 1.00 93.44 87 ILE A O 1
ATOM 689 N N . MET A 1 88 ? -8.808 -2.830 6.824 1.00 95.38 88 MET A N 1
ATOM 690 C CA . MET A 1 88 ? -8.439 -2.470 5.459 1.00 95.38 88 MET A CA 1
ATOM 691 C C . MET A 1 88 ? -7.108 -3.138 5.107 1.00 95.38 88 MET A C 1
ATOM 693 O O . MET A 1 88 ? -6.066 -2.787 5.659 1.00 95.38 88 MET A O 1
ATOM 697 N N . TRP A 1 89 ? -7.146 -4.130 4.217 1.00 95.69 89 TRP A N 1
ATOM 698 C CA . TRP A 1 89 ? -5.963 -4.870 3.773 1.00 95.69 89 TRP A CA 1
ATOM 699 C C . TRP A 1 89 ? -5.429 -4.290 2.467 1.00 95.69 89 TRP A C 1
ATOM 701 O O . TRP A 1 89 ? -6.155 -4.227 1.478 1.00 95.69 89 TRP A O 1
ATOM 711 N N . VAL A 1 90 ? -4.161 -3.889 2.455 1.00 96.69 90 VAL A N 1
ATOM 712 C CA . VAL A 1 90 ? -3.506 -3.265 1.303 1.00 96.69 90 VAL A CA 1
ATOM 713 C C . VAL A 1 90 ? -2.209 -4.014 1.022 1.00 96.69 90 VAL A C 1
ATOM 715 O O . VAL A 1 90 ? -1.288 -4.009 1.842 1.00 96.69 90 VAL A O 1
ATOM 718 N N . GLN A 1 91 ? -2.152 -4.694 -0.122 1.00 94.31 91 GLN A N 1
ATOM 719 C CA . GLN A 1 91 ? -1.061 -5.604 -0.458 1.00 94.31 91 GLN A CA 1
ATOM 720 C C . GLN A 1 91 ? -0.545 -5.353 -1.873 1.00 94.31 91 GLN A C 1
ATOM 722 O O . GLN A 1 91 ? -1.343 -5.317 -2.804 1.00 94.31 91 GLN A O 1
ATOM 727 N N . TRP A 1 92 ? 0.779 -5.209 -2.002 1.00 94.19 92 TRP A N 1
ATOM 728 C CA . TRP A 1 92 ? 1.508 -5.064 -3.274 1.00 94.19 92 TRP A CA 1
ATOM 729 C C . TRP A 1 92 ? 0.917 -4.038 -4.242 1.00 94.19 92 TRP A C 1
ATOM 731 O O . TRP A 1 92 ? 0.752 -4.297 -5.430 1.00 94.19 92 TRP A O 1
ATOM 741 N N . VAL A 1 93 ? 0.571 -2.867 -3.721 1.00 96.94 93 VAL A N 1
ATOM 742 C CA . VAL A 1 93 ? -0.068 -1.800 -4.508 1.00 96.94 93 VAL A CA 1
ATOM 743 C C . VAL A 1 93 ? 0.409 -0.411 -4.099 1.00 96.94 93 VAL A C 1
ATOM 745 O O . VAL A 1 93 ? 0.272 0.543 -4.858 1.00 96.94 93 VAL A O 1
ATOM 748 N N . LEU A 1 94 ? 1.033 -0.270 -2.926 1.00 97.12 94 LEU A N 1
ATOM 749 C CA . LEU A 1 94 ? 1.503 1.025 -2.436 1.00 97.12 94 LEU A CA 1
ATOM 750 C C . LEU A 1 94 ? 2.669 1.568 -3.267 1.00 97.12 94 LEU A C 1
ATOM 752 O O . LEU A 1 94 ? 2.899 2.778 -3.288 1.00 97.12 94 LEU A O 1
ATOM 756 N N . GLY A 1 95 ? 3.393 0.689 -3.963 1.00 97.06 95 GLY A N 1
ATOM 757 C CA . GLY A 1 95 ? 4.409 1.076 -4.939 1.00 97.06 95 GLY A CA 1
ATOM 758 C C . GLY A 1 95 ? 3.851 1.849 -6.136 1.00 97.06 95 GLY A C 1
ATOM 759 O O . GLY A 1 95 ? 4.599 2.592 -6.755 1.00 97.06 95 GLY A O 1
ATOM 760 N N . HIS A 1 96 ? 2.551 1.748 -6.423 1.00 97.38 96 HIS A N 1
ATOM 761 C CA . HIS A 1 96 ? 1.889 2.500 -7.495 1.00 97.38 96 HIS A CA 1
ATOM 762 C C . HIS A 1 96 ? 1.292 3.831 -7.029 1.00 97.38 96 HIS A C 1
ATOM 764 O O . HIS A 1 96 ? 0.544 4.448 -7.773 1.00 97.38 96 HIS A O 1
ATOM 770 N N . LEU A 1 97 ? 1.580 4.281 -5.806 1.00 98.00 97 LEU A N 1
AT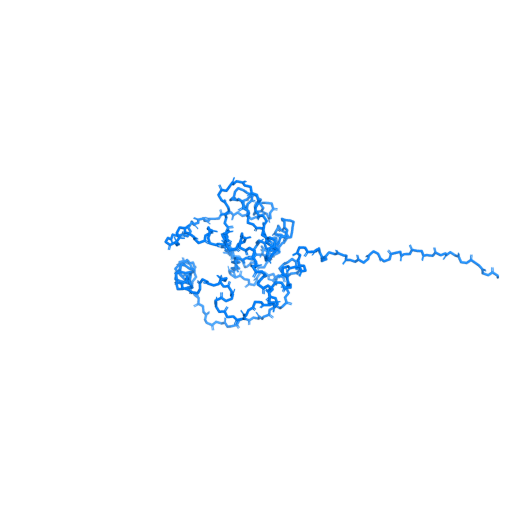OM 771 C CA . LEU A 1 97 ? 1.204 5.611 -5.327 1.00 98.00 97 LEU A CA 1
ATOM 772 C C . LEU A 1 97 ? 2.448 6.479 -5.187 1.00 98.00 97 LEU A C 1
ATOM 774 O O . LEU A 1 97 ? 3.494 5.986 -4.765 1.00 98.00 97 LEU A O 1
ATOM 778 N N . THR A 1 98 ? 2.320 7.777 -5.459 1.00 97.25 98 THR A N 1
ATOM 779 C CA . THR A 1 98 ? 3.313 8.762 -5.004 1.00 97.25 98 THR A CA 1
ATOM 780 C C . THR A 1 98 ? 3.324 8.834 -3.473 1.00 97.25 98 THR A C 1
ATOM 782 O O . THR A 1 98 ? 2.384 8.386 -2.816 1.00 97.25 98 THR A O 1
ATOM 785 N N . ASP A 1 99 ? 4.372 9.403 -2.876 1.00 98.38 99 ASP A N 1
ATOM 786 C CA . ASP A 1 99 ? 4.444 9.560 -1.416 1.00 98.38 99 ASP A CA 1
ATOM 787 C C . ASP A 1 99 ? 3.282 10.407 -0.868 1.00 98.38 99 ASP A C 1
ATOM 789 O O . ASP A 1 99 ? 2.663 10.043 0.135 1.00 98.38 99 ASP A O 1
ATOM 793 N N . GLU A 1 100 ? 2.925 11.485 -1.571 1.00 97.94 100 GLU A N 1
ATOM 794 C CA . GLU A 1 100 ? 1.811 12.366 -1.205 1.00 97.94 100 GLU A CA 1
ATOM 795 C C . GLU A 1 100 ? 0.452 11.667 -1.321 1.00 97.94 100 GLU A C 1
ATOM 797 O O . GLU A 1 100 ? -0.400 11.777 -0.428 1.00 97.94 100 GLU A O 1
ATOM 802 N N . ASP A 1 101 ? 0.252 10.892 -2.388 1.00 98.50 101 ASP A N 1
ATOM 803 C CA . ASP A 1 101 ? -0.985 10.139 -2.585 1.00 98.50 101 ASP A CA 1
ATOM 804 C C . ASP A 1 101 ? -1.091 8.964 -1.615 1.00 98.50 101 ASP A C 1
ATOM 806 O O . ASP A 1 101 ? -2.187 8.667 -1.144 1.00 98.50 101 ASP A O 1
ATOM 810 N N . LEU A 1 102 ? 0.028 8.340 -1.238 1.00 98.56 102 LEU A N 1
ATOM 811 C CA . LEU A 1 102 ? 0.076 7.302 -0.212 1.00 98.56 102 LEU A CA 1
ATOM 812 C C . LEU A 1 102 ? -0.303 7.861 1.161 1.00 98.56 102 LEU A C 1
ATOM 814 O O . LEU A 1 102 ? -1.147 7.280 1.845 1.00 98.56 102 LEU A O 1
ATOM 818 N N . ILE A 1 103 ? 0.257 9.008 1.556 1.00 98.75 103 ILE A N 1
ATOM 819 C CA . ILE A 1 103 ? -0.125 9.692 2.800 1.00 98.75 103 ILE A CA 1
ATOM 820 C C . ILE A 1 103 ? -1.618 10.041 2.771 1.00 98.75 103 ILE A C 1
ATOM 822 O O . ILE A 1 103 ? -2.340 9.781 3.739 1.00 98.75 103 ILE A O 1
ATOM 826 N N . SER A 1 104 ? -2.093 10.612 1.665 1.00 98.69 104 SER A N 1
ATOM 827 C CA . SER A 1 104 ? -3.489 11.021 1.502 1.00 98.69 104 SER A CA 1
ATOM 828 C C . SER A 1 104 ? -4.444 9.827 1.537 1.00 98.69 104 SER A C 1
ATOM 830 O O . SER A 1 104 ? -5.455 9.869 2.238 1.00 98.69 104 SER A O 1
ATOM 832 N N . PHE A 1 105 ? -4.097 8.733 0.863 1.00 98.69 105 PHE A N 1
ATOM 833 C CA . PHE A 1 105 ? -4.835 7.475 0.898 1.00 98.69 105 PHE A CA 1
ATOM 834 C C . PHE A 1 105 ? -4.910 6.908 2.317 1.00 98.69 105 PHE A C 1
ATOM 836 O O . PHE A 1 105 ? -6.001 6.611 2.798 1.00 98.69 105 PHE A O 1
ATOM 843 N N . LEU A 1 106 ? -3.789 6.839 3.042 1.00 98.69 106 LEU A N 1
ATOM 844 C CA . LEU A 1 106 ? -3.768 6.349 4.423 1.00 98.69 106 LEU A CA 1
ATOM 845 C C . LEU A 1 106 ? -4.606 7.220 5.375 1.00 98.69 106 LEU A C 1
ATOM 847 O O . LEU A 1 106 ? -5.283 6.684 6.255 1.00 98.69 106 LEU A O 1
ATOM 851 N N . ARG A 1 107 ? -4.621 8.547 5.182 1.00 98.69 107 ARG A N 1
ATOM 852 C CA . ARG A 1 107 ? -5.505 9.460 5.930 1.00 98.69 107 ARG A CA 1
ATOM 853 C C . ARG A 1 107 ? -6.980 9.167 5.663 1.00 98.69 107 ARG A C 1
ATOM 855 O O . ARG A 1 107 ? -7.761 9.134 6.609 1.00 98.69 107 ARG A O 1
ATOM 862 N N . ARG A 1 108 ? -7.360 8.91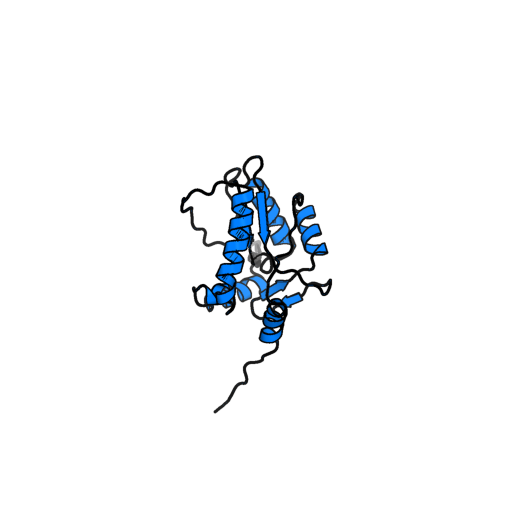2 4.408 1.00 98.62 108 ARG A N 1
ATOM 863 C CA . ARG A 1 108 ? -8.735 8.524 4.052 1.00 98.62 108 ARG A CA 1
ATOM 864 C C . ARG A 1 108 ? -9.102 7.154 4.627 1.00 98.62 108 ARG A C 1
ATOM 866 O O . ARG A 1 108 ? -10.155 7.022 5.241 1.00 98.62 108 ARG A O 1
ATOM 873 N N . CYS A 1 109 ? -8.207 6.170 4.541 1.00 98.38 109 CYS A N 1
ATOM 874 C CA . CYS A 1 109 ? -8.382 4.857 5.169 1.00 98.38 109 CYS A CA 1
ATOM 875 C C . CYS A 1 109 ? -8.631 4.963 6.671 1.00 98.38 109 CYS A C 1
ATOM 877 O O . CYS A 1 109 ? -9.533 4.311 7.181 1.00 98.38 109 CYS A O 1
ATOM 879 N N . LYS A 1 110 ? -7.903 5.837 7.376 1.00 97.69 110 LYS A N 1
ATOM 880 C CA . LYS A 1 110 ? -8.121 6.087 8.807 1.00 97.69 110 LYS A CA 1
ATOM 881 C C . LYS A 1 110 ? -9.562 6.507 9.122 1.00 97.69 110 LYS A C 1
ATOM 883 O O . LYS A 1 110 ? -10.089 6.065 10.137 1.00 97.69 110 LYS A O 1
ATOM 888 N N . LEU A 1 111 ? -10.185 7.335 8.280 1.00 97.75 111 LEU A N 1
ATOM 889 C CA . LEU A 1 111 ? -11.586 7.749 8.443 1.00 97.75 111 LEU A CA 1
ATOM 890 C C . LEU A 1 111 ? -12.563 6.604 8.146 1.00 97.75 111 LEU A C 1
ATOM 892 O O . LEU A 1 111 ? -13.617 6.515 8.771 1.00 97.75 111 LEU A O 1
ATOM 896 N N . GLY A 1 112 ? -12.188 5.700 7.239 1.00 97.38 112 GLY A N 1
ATOM 897 C CA . GLY A 1 112 ? -12.963 4.506 6.909 1.00 97.38 112 GLY A CA 1
ATOM 898 C C . GLY A 1 112 ? -13.023 3.455 8.021 1.00 97.38 112 GLY A C 1
ATOM 899 O O . GLY A 1 112 ? -13.915 2.608 8.016 1.00 97.38 112 GLY A O 1
ATOM 900 N N . LEU A 1 113 ? -12.110 3.493 8.994 1.00 97.12 113 LEU A N 1
ATOM 901 C CA . LEU A 1 113 ? -12.055 2.489 10.055 1.00 97.12 113 LEU A CA 1
ATOM 902 C C . LEU A 1 113 ? -13.159 2.676 11.101 1.00 97.12 113 LEU A C 1
ATOM 904 O O . LEU A 1 113 ? -13.377 3.771 11.621 1.00 97.12 113 LEU A O 1
ATOM 908 N N . LYS A 1 114 ? -13.777 1.564 11.505 1.00 96.31 114 LYS A N 1
ATOM 909 C CA . LYS A 1 114 ? -14.545 1.474 12.754 1.00 96.31 114 LYS A CA 1
ATOM 910 C C . LYS A 1 114 ? -13.652 1.733 13.977 1.00 96.31 114 LYS A C 1
ATOM 912 O O . LYS A 1 114 ? -12.425 1.603 13.892 1.00 96.31 114 LYS A O 1
ATOM 917 N N . PRO A 1 115 ? -14.231 2.018 15.161 1.00 94.81 115 PRO A N 1
ATOM 918 C CA . PRO A 1 115 ? -13.476 2.008 16.409 1.00 94.81 115 PRO A CA 1
ATOM 919 C C . PRO A 1 115 ? -12.674 0.708 16.565 1.00 94.81 115 PRO A C 1
ATOM 921 O O . PRO A 1 115 ? -13.228 -0.382 16.462 1.00 94.81 115 PRO A O 1
ATOM 924 N N . ARG A 1 116 ? -11.369 0.832 16.844 1.00 91.38 116 ARG A N 1
ATOM 925 C CA . ARG A 1 116 ? -10.399 -0.284 16.939 1.00 91.38 116 ARG A CA 1
ATOM 926 C C . ARG A 1 116 ? -10.104 -1.018 15.621 1.00 91.38 116 ARG A C 1
ATOM 928 O O . ARG A 1 116 ? -9.430 -2.046 15.665 1.00 91.38 116 ARG A O 1
ATOM 935 N N . GLY A 1 117 ? -10.562 -0.499 14.483 1.00 95.00 117 GLY A N 1
ATOM 936 C CA . GLY A 1 117 ? -10.227 -1.041 13.173 1.00 95.00 117 GLY A CA 1
ATOM 937 C C . GLY A 1 117 ? -8.739 -0.906 12.847 1.00 95.00 117 GLY A C 1
ATOM 938 O O . GLY A 1 117 ? -8.028 -0.080 13.429 1.00 95.00 117 GLY A O 1
ATOM 939 N N . LEU A 1 118 ? -8.263 -1.733 11.917 1.00 96.19 118 LEU A N 1
ATOM 940 C CA . LEU A 1 118 ? -6.851 -1.831 11.551 1.00 96.19 118 LEU A CA 1
ATOM 941 C C . LEU A 1 118 ? -6.628 -1.653 10.050 1.00 96.19 118 LEU A C 1
ATOM 943 O O . LEU A 1 118 ? -7.377 -2.169 9.227 1.00 96.19 118 LEU A O 1
ATOM 947 N N . ILE A 1 119 ? -5.521 -1.004 9.696 1.00 97.75 119 ILE A N 1
ATOM 948 C CA . ILE A 1 119 ? -4.965 -1.059 8.341 1.00 97.75 119 ILE A CA 1
ATOM 949 C C . ILE A 1 119 ? -3.819 -2.067 8.359 1.00 97.75 119 ILE A C 1
ATOM 951 O O . ILE A 1 119 ? -2.921 -1.971 9.199 1.00 97.75 119 ILE A O 1
ATOM 955 N N . VAL A 1 120 ? -3.841 -3.023 7.435 1.00 96.75 120 VAL A N 1
ATOM 956 C CA . VAL A 1 120 ? -2.756 -3.985 7.238 1.00 96.75 120 VAL A CA 1
ATOM 957 C C . VAL A 1 120 ? -2.054 -3.658 5.934 1.00 96.75 120 VAL A C 1
ATOM 959 O O . VAL A 1 120 ? -2.673 -3.697 4.874 1.00 96.75 120 VAL A O 1
ATOM 962 N N . LEU A 1 121 ? -0.762 -3.347 6.025 1.00 96.62 121 LEU A N 1
ATOM 963 C CA . LEU A 1 121 ? 0.089 -3.083 4.872 1.00 96.62 121 LEU A CA 1
ATOM 964 C C . LEU A 1 121 ? 1.028 -4.269 4.672 1.00 96.62 121 LEU A C 1
ATOM 966 O O . LEU A 1 121 ? 1.795 -4.615 5.573 1.00 96.62 121 LEU A O 1
ATOM 970 N N . LYS A 1 122 ? 0.967 -4.891 3.497 1.00 94.44 122 LYS A N 1
ATOM 971 C CA . LYS A 1 122 ? 1.839 -6.002 3.114 1.00 94.44 122 LYS A CA 1
ATOM 972 C C . LYS A 1 122 ? 2.525 -5.663 1.801 1.00 94.44 122 LYS A C 1
ATOM 974 O O . LYS A 1 122 ? 1.947 -5.809 0.731 1.00 94.44 122 LYS A O 1
ATOM 979 N N . GLU A 1 123 ? 3.749 -5.170 1.900 1.00 93.56 123 GLU A N 1
ATOM 980 C CA . GLU A 1 123 ? 4.442 -4.554 0.772 1.00 93.56 123 GLU A CA 1
ATOM 981 C C . GLU A 1 123 ? 5.887 -5.043 0.655 1.00 93.56 123 GLU A C 1
ATOM 983 O O . GLU A 1 123 ? 6.481 -5.519 1.629 1.00 93.56 123 GLU A O 1
ATOM 988 N N . ASN A 1 124 ? 6.446 -4.932 -0.548 1.00 91.00 124 ASN A N 1
ATOM 989 C CA . ASN A 1 124 ? 7.865 -5.142 -0.792 1.00 91.00 124 ASN A CA 1
ATOM 990 C C . ASN A 1 124 ? 8.673 -3.964 -0.233 1.00 91.00 124 ASN A C 1
ATOM 992 O O . ASN A 1 124 ? 8.314 -2.802 -0.413 1.00 91.00 124 ASN A O 1
ATOM 996 N N . LEU A 1 125 ? 9.786 -4.274 0.431 1.00 93.06 125 LEU A N 1
ATOM 997 C CA . LEU A 1 125 ? 10.711 -3.285 0.977 1.00 93.06 125 LEU A CA 1
ATOM 998 C C . LEU A 1 125 ? 12.098 -3.534 0.397 1.00 93.06 125 LEU A C 1
ATOM 1000 O O . LEU A 1 125 ? 12.570 -4.673 0.401 1.00 93.06 125 LEU A O 1
ATOM 1004 N N . THR A 1 126 ? 12.758 -2.475 -0.056 1.00 92.19 126 THR A N 1
ATOM 1005 C CA . THR A 1 126 ? 14.150 -2.574 -0.507 1.00 92.19 126 THR A CA 1
ATOM 1006 C C . THR A 1 126 ? 15.116 -2.626 0.677 1.00 92.19 126 THR A C 1
ATOM 1008 O O . THR A 1 126 ? 14.886 -2.026 1.732 1.00 92.19 126 THR A O 1
ATOM 1011 N N . SER A 1 127 ? 16.220 -3.348 0.488 1.00 89.19 127 SER A N 1
ATOM 1012 C CA . SER A 1 127 ? 17.355 -3.411 1.408 1.00 89.19 127 SER A CA 1
ATOM 1013 C C . SER A 1 127 ? 18.466 -2.409 1.084 1.00 89.19 127 SER A C 1
ATOM 1015 O O . SER A 1 127 ? 19.425 -2.338 1.845 1.00 89.19 127 SER A O 1
ATOM 1017 N N . SER A 1 128 ? 18.377 -1.669 -0.030 1.00 90.88 128 SER A N 1
ATOM 1018 C CA . SER A 1 128 ? 19.412 -0.707 -0.450 1.00 90.88 128 SER A CA 1
ATOM 1019 C C . SER A 1 128 ? 19.455 0.553 0.417 1.00 90.88 128 SER A C 1
ATOM 1021 O O . SER A 1 128 ? 20.457 1.256 0.413 1.00 90.88 128 SER A O 1
ATOM 1023 N N . GLY A 1 129 ? 18.377 0.834 1.156 1.00 92.38 129 GLY A N 1
ATOM 1024 C CA . GLY A 1 129 ? 18.204 2.087 1.892 1.00 92.38 129 GLY A CA 1
ATOM 1025 C C . GLY A 1 129 ? 17.642 3.230 1.042 1.00 92.38 129 GLY A C 1
ATOM 1026 O O . GLY A 1 129 ? 17.216 4.226 1.612 1.00 92.38 129 GLY A O 1
ATOM 1027 N N . GLU A 1 130 ? 17.539 3.046 -0.275 1.00 95.06 130 GLU A N 1
ATOM 1028 C CA . GLU A 1 130 ? 17.100 4.055 -1.244 1.00 95.06 130 GLU A CA 1
ATOM 1029 C C . GLU A 1 130 ? 15.824 3.621 -1.968 1.00 95.06 130 GLU A C 1
ATOM 1031 O O . GLU A 1 130 ? 15.525 2.431 -2.054 1.00 95.06 130 GLU A O 1
ATOM 1036 N N . VAL A 1 131 ? 15.063 4.570 -2.512 1.00 95.62 131 VAL A N 1
ATOM 1037 C CA . VAL A 1 131 ? 13.886 4.251 -3.336 1.00 95.62 131 VAL A CA 1
ATOM 1038 C C . VAL A 1 131 ? 14.332 3.661 -4.677 1.00 95.62 131 VAL A C 1
ATOM 1040 O O . VAL A 1 131 ? 15.149 4.247 -5.382 1.00 95.62 131 VAL A O 1
ATOM 1043 N N . GLU A 1 132 ? 13.768 2.512 -5.050 1.00 95.56 132 GLU A N 1
ATOM 1044 C CA . GLU A 1 132 ? 14.033 1.844 -6.328 1.00 95.56 132 GLU A CA 1
ATOM 1045 C C . GLU A 1 132 ? 12.816 1.987 -7.253 1.00 95.56 132 GLU A C 1
ATOM 1047 O O . GLU A 1 132 ? 11.723 1.548 -6.896 1.00 95.56 132 GLU A O 1
ATOM 1052 N N . MET A 1 133 ? 13.001 2.587 -8.434 1.00 93.94 133 MET A N 1
ATOM 1053 C CA . MET A 1 133 ? 11.962 2.697 -9.467 1.00 93.94 133 MET A CA 1
ATOM 1054 C C . MET A 1 133 ? 11.987 1.475 -10.392 1.00 93.94 133 MET A C 1
ATOM 1056 O O . MET A 1 133 ? 13.039 1.107 -10.919 1.00 93.94 133 MET A O 1
ATOM 1060 N N . ASP A 1 134 ? 10.821 0.885 -10.627 1.00 91.25 134 ASP A N 1
ATOM 1061 C CA . ASP A 1 134 ? 10.572 -0.120 -11.652 1.00 91.25 134 ASP A CA 1
ATOM 1062 C C . ASP A 1 134 ? 9.829 0.534 -12.821 1.00 91.25 134 ASP A C 1
ATOM 1064 O O . ASP A 1 134 ? 8.645 0.855 -12.741 1.00 91.25 134 ASP A O 1
ATOM 1068 N N . ASN A 1 135 ? 10.547 0.754 -13.923 1.00 92.06 135 ASN A N 1
ATOM 1069 C CA . ASN A 1 135 ? 9.985 1.367 -15.127 1.00 92.06 135 ASN A CA 1
ATOM 1070 C C . ASN A 1 135 ? 9.136 0.386 -15.958 1.00 92.06 135 ASN A C 1
ATOM 1072 O O . ASN A 1 135 ? 8.557 0.798 -16.959 1.00 92.06 135 ASN A O 1
ATOM 1076 N N . THR A 1 136 ? 9.080 -0.898 -15.585 1.00 89.25 136 THR A N 1
ATOM 1077 C CA . THR A 1 136 ? 8.299 -1.915 -16.307 1.00 89.25 136 THR A CA 1
ATOM 1078 C C . THR A 1 136 ? 6.829 -1.836 -15.926 1.00 89.25 136 THR A C 1
ATOM 1080 O O . THR A 1 136 ? 5.972 -1.747 -16.798 1.00 89.25 136 THR A O 1
ATOM 1083 N N . ASP A 1 137 ? 6.548 -1.872 -14.621 1.00 91.12 137 ASP A N 1
ATOM 1084 C CA . ASP A 1 137 ? 5.194 -1.776 -14.064 1.00 91.12 137 ASP A CA 1
ATOM 1085 C C . ASP A 1 137 ? 4.862 -0.358 -13.563 1.00 91.12 137 ASP A C 1
ATOM 1087 O O . ASP A 1 137 ? 3.759 -0.121 -13.073 1.00 91.12 137 ASP A O 1
ATOM 1091 N N . SER A 1 138 ? 5.796 0.590 -13.713 1.00 94.94 138 SER A N 1
ATOM 1092 C CA . SER A 1 138 ? 5.699 1.959 -13.203 1.00 94.94 138 SER A CA 1
ATOM 1093 C C . SER A 1 138 ? 5.341 1.968 -11.711 1.00 94.94 138 SER A C 1
ATOM 1095 O O . SER A 1 138 ? 4.273 2.416 -11.276 1.00 94.94 138 SER A O 1
ATOM 1097 N N . SER A 1 139 ? 6.237 1.397 -10.907 1.00 96.25 139 SER A N 1
ATOM 1098 C CA . SER A 1 139 ? 6.101 1.313 -9.453 1.00 96.25 139 SER A CA 1
ATOM 1099 C C . SER A 1 139 ? 7.400 1.653 -8.735 1.00 96.25 139 SER A C 1
ATOM 1101 O O . SER A 1 139 ? 8.488 1.576 -9.298 1.00 96.25 139 SER A O 1
ATOM 1103 N N . VAL A 1 140 ? 7.302 2.015 -7.457 1.00 96.31 140 VAL A N 1
ATOM 1104 C CA . VAL A 1 140 ? 8.461 2.214 -6.584 1.00 96.31 140 VAL A CA 1
ATOM 1105 C C . VAL A 1 140 ? 8.502 1.183 -5.463 1.00 96.31 140 VAL A C 1
ATOM 1107 O O . VAL A 1 140 ? 7.490 0.874 -4.831 1.00 96.31 140 VAL A O 1
ATOM 1110 N N . THR A 1 141 ? 9.699 0.695 -5.146 1.00 96.69 141 THR A N 1
ATOM 1111 C CA . THR A 1 141 ? 9.964 -0.065 -3.921 1.00 96.69 141 THR A CA 1
ATOM 1112 C C . THR A 1 141 ? 10.709 0.827 -2.937 1.00 96.69 141 THR A C 1
ATOM 1114 O O . THR A 1 141 ? 11.799 1.320 -3.220 1.00 96.69 141 THR A O 1
ATOM 1117 N N . ARG A 1 142 ? 10.102 1.063 -1.771 1.00 97.94 142 ARG A N 1
ATOM 1118 C CA . ARG A 1 142 ? 10.616 1.996 -0.759 1.00 97.94 142 ARG A CA 1
ATOM 1119 C C . ARG A 1 142 ? 11.428 1.275 0.322 1.00 97.94 142 ARG A C 1
ATOM 1121 O O . ARG A 1 142 ? 11.134 0.116 0.633 1.00 97.94 142 ARG A O 1
ATOM 1128 N N . PRO A 1 143 ? 12.411 1.946 0.947 1.00 97.12 143 PRO A N 1
ATOM 1129 C CA . PRO A 1 143 ? 13.070 1.428 2.138 1.00 97.12 143 PRO A CA 1
ATOM 1130 C C . PRO A 1 143 ? 12.125 1.478 3.340 1.00 97.12 143 PRO A C 1
ATOM 1132 O O . PRO A 1 143 ? 11.241 2.332 3.434 1.00 97.12 143 PRO A O 1
ATOM 1135 N N . HIS A 1 144 ? 12.341 0.568 4.293 1.00 96.62 144 HIS A N 1
ATOM 1136 C CA . HIS A 1 144 ? 11.533 0.461 5.516 1.00 96.62 144 HIS A CA 1
ATOM 1137 C C . HIS A 1 144 ? 11.393 1.799 6.256 1.00 96.62 144 HIS A C 1
ATOM 1139 O O . HIS A 1 144 ? 10.280 2.193 6.598 1.00 96.62 144 HIS A O 1
ATOM 1145 N N . ALA A 1 145 ? 12.502 2.526 6.429 1.00 97.44 145 ALA A N 1
ATOM 1146 C CA . ALA A 1 145 ? 12.523 3.806 7.133 1.00 97.44 145 ALA A CA 1
ATOM 1147 C C . ALA A 1 145 ? 11.560 4.835 6.514 1.00 97.44 145 ALA A C 1
ATOM 1149 O O . ALA A 1 145 ? 10.797 5.472 7.244 1.00 97.44 145 ALA A O 1
ATOM 1150 N N . LEU A 1 146 ? 11.532 4.932 5.179 1.00 98.31 146 LEU A N 1
ATOM 1151 C CA . LEU A 1 146 ? 10.629 5.834 4.466 1.00 98.31 146 LEU A CA 1
ATOM 1152 C C . LEU A 1 146 ? 9.170 5.404 4.636 1.00 98.31 146 LEU A C 1
ATOM 1154 O O . LEU A 1 146 ? 8.319 6.228 4.948 1.00 98.31 146 LEU A O 1
ATOM 1158 N N . VAL A 1 147 ? 8.860 4.110 4.509 1.00 98.06 147 VAL A N 1
ATOM 1159 C CA . VAL A 1 147 ? 7.484 3.618 4.713 1.00 98.06 147 VAL A CA 1
ATOM 1160 C C . VAL A 1 147 ? 6.980 3.957 6.120 1.00 98.06 147 VAL A C 1
ATOM 1162 O O . VAL A 1 147 ? 5.862 4.451 6.274 1.00 98.06 147 VAL A O 1
ATOM 1165 N N . VAL A 1 148 ? 7.812 3.767 7.148 1.00 98.12 148 VAL A N 1
ATOM 1166 C CA . VAL A 1 148 ? 7.484 4.145 8.532 1.00 98.12 148 VAL A CA 1
ATOM 1167 C C . VAL A 1 148 ? 7.233 5.650 8.659 1.00 98.12 148 VAL A C 1
ATOM 1169 O O . VAL A 1 148 ? 6.302 6.060 9.357 1.00 98.12 148 VAL A O 1
ATOM 1172 N N . GLU A 1 149 ? 8.038 6.482 8.000 1.00 98.50 149 GLU A N 1
ATOM 1173 C CA . GLU A 1 149 ? 7.857 7.934 7.983 1.00 98.50 149 GLU A CA 1
ATOM 1174 C C . GLU A 1 149 ? 6.528 8.339 7.333 1.00 98.50 149 GLU A C 1
ATOM 1176 O O . GLU A 1 149 ? 5.771 9.112 7.924 1.00 98.50 149 GLU A O 1
ATOM 1181 N N . LEU A 1 150 ? 6.198 7.783 6.165 1.00 98.69 150 LEU A N 1
ATOM 1182 C CA . LEU A 1 150 ? 4.956 8.083 5.447 1.00 98.69 150 LEU A CA 1
ATOM 1183 C C . LEU A 1 150 ? 3.719 7.680 6.269 1.00 98.69 150 LEU A C 1
ATOM 1185 O O . LEU A 1 150 ? 2.762 8.450 6.373 1.00 98.69 150 LEU A O 1
ATOM 1189 N N . ILE A 1 151 ? 3.759 6.526 6.946 1.00 98.62 151 ILE A N 1
ATOM 1190 C CA . ILE A 1 151 ? 2.698 6.093 7.872 1.00 98.62 151 ILE A CA 1
ATOM 1191 C C . ILE A 1 151 ? 2.526 7.103 9.019 1.00 98.62 151 ILE A C 1
ATOM 1193 O O . ILE A 1 151 ? 1.399 7.480 9.354 1.00 98.62 151 ILE A O 1
ATOM 1197 N N . LYS A 1 152 ? 3.629 7.584 9.608 1.00 98.38 152 LYS A N 1
ATOM 1198 C CA . LYS A 1 152 ? 3.588 8.601 10.672 1.00 98.38 152 LYS A CA 1
ATOM 1199 C C . LYS A 1 152 ? 3.039 9.935 10.161 1.00 98.38 152 LYS A C 1
ATOM 1201 O O . LYS A 1 152 ? 2.193 10.527 10.829 1.00 98.38 152 LYS A O 1
ATOM 1206 N N . LYS A 1 153 ? 3.441 10.381 8.964 1.00 98.62 153 LYS A N 1
ATOM 1207 C CA . LYS A 1 153 ? 2.908 11.591 8.302 1.00 98.62 153 LYS A CA 1
ATOM 1208 C C . LYS A 1 153 ? 1.407 11.492 8.011 1.00 98.62 153 LYS A C 1
ATOM 1210 O O . LYS A 1 153 ? 0.701 12.505 8.038 1.00 98.62 153 LYS A O 1
ATOM 1215 N N . ALA A 1 154 ? 0.890 10.283 7.794 1.00 98.50 154 ALA A N 1
ATOM 1216 C CA . ALA A 1 154 ? -0.544 10.024 7.680 1.00 98.50 154 ALA A CA 1
ATOM 1217 C C . ALA A 1 154 ? -1.292 10.060 9.031 1.00 98.50 15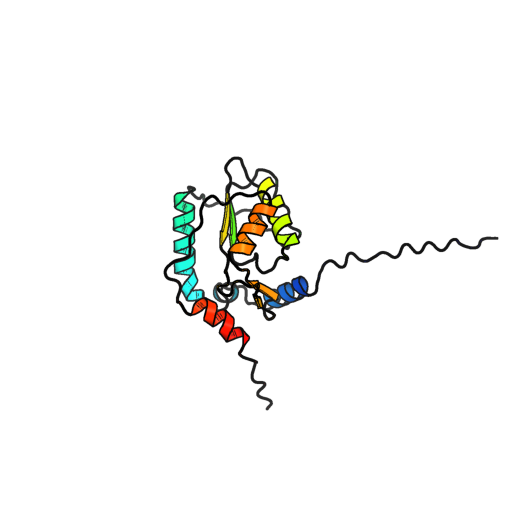4 ALA A C 1
ATOM 1219 O O . ALA A 1 154 ? -2.516 9.932 9.068 1.00 98.50 154 ALA A O 1
ATOM 1220 N N . GLY A 1 155 ? -0.592 10.257 10.154 1.00 98.00 155 GLY A N 1
ATOM 1221 C CA . GLY A 1 155 ? -1.187 10.287 11.490 1.00 98.00 155 GLY A CA 1
ATOM 1222 C C . GLY A 1 155 ? -1.637 8.908 11.976 1.00 98.00 155 GLY A C 1
ATOM 1223 O O . GLY A 1 155 ? -2.600 8.812 12.749 1.00 98.00 155 GLY A O 1
ATOM 1224 N N . LEU A 1 156 ? -0.981 7.851 11.490 1.00 98.12 156 LEU A N 1
ATOM 1225 C CA . LEU A 1 156 ? -1.163 6.469 11.917 1.00 98.12 156 LEU A CA 1
ATOM 1226 C C . LEU A 1 156 ? -0.004 6.033 12.822 1.00 98.12 156 LEU A C 1
ATOM 1228 O O . LEU A 1 156 ? 1.095 6.585 12.786 1.00 98.12 156 LEU A O 1
ATOM 1232 N N . ARG A 1 157 ? -0.257 5.006 13.635 1.00 96.12 157 ARG A N 1
ATOM 1233 C CA . ARG A 1 157 ? 0.747 4.368 14.489 1.00 96.12 157 ARG A CA 1
ATOM 1234 C C . ARG A 1 157 ? 0.878 2.906 14.106 1.00 96.12 157 ARG A C 1
ATOM 1236 O O . ARG A 1 157 ? -0.120 2.199 13.996 1.00 96.12 157 ARG A O 1
ATOM 1243 N N . ILE A 1 158 ? 2.115 2.451 13.979 1.00 97.19 158 ILE A N 1
ATOM 1244 C CA . ILE A 1 158 ? 2.425 1.045 13.748 1.00 97.19 158 ILE A CA 1
ATOM 1245 C C . ILE A 1 158 ? 2.221 0.285 15.061 1.00 97.19 158 ILE A C 1
ATOM 1247 O O . ILE A 1 158 ? 2.793 0.641 16.091 1.00 97.19 158 ILE A O 1
ATOM 1251 N N . ILE A 1 159 ? 1.360 -0.733 15.032 1.00 95.62 159 ILE A N 1
ATOM 1252 C CA . ILE A 1 159 ? 1.053 -1.566 16.206 1.00 95.62 159 ILE A CA 1
ATOM 1253 C C . ILE A 1 159 ? 1.819 -2.891 16.212 1.00 95.62 159 ILE A C 1
ATOM 1255 O O . ILE A 1 159 ? 2.017 -3.475 17.273 1.00 95.62 159 ILE A O 1
ATOM 1259 N N . LYS A 1 160 ? 2.215 -3.377 15.031 1.00 92.94 160 LYS A N 1
ATOM 1260 C CA . LYS A 1 160 ? 2.924 -4.638 14.832 1.00 92.94 160 LYS A CA 1
ATOM 1261 C C . LYS A 1 160 ? 3.592 -4.630 13.465 1.00 92.94 160 LYS A C 1
ATOM 1263 O O . LYS A 1 160 ? 2.991 -4.190 12.490 1.00 92.94 160 LYS A O 1
ATOM 1268 N N . GLU A 1 161 ? 4.791 -5.188 13.409 1.00 93.31 161 GLU A N 1
ATOM 1269 C CA . GLU A 1 161 ? 5.529 -5.431 12.175 1.00 93.31 161 GLU A CA 1
ATOM 1270 C C . GLU A 1 161 ? 5.964 -6.889 12.138 1.00 93.31 161 GLU A C 1
ATOM 1272 O O . GLU A 1 161 ? 6.269 -7.491 13.171 1.00 93.31 161 GLU A O 1
ATOM 1277 N N . GLN A 1 162 ? 5.967 -7.477 10.947 1.00 88.31 162 GLN A N 1
ATOM 1278 C CA . GLN A 1 162 ? 6.390 -8.854 10.767 1.00 88.31 162 GLN A CA 1
ATOM 1279 C C . GLN A 1 162 ? 7.016 -9.029 9.390 1.00 88.31 162 GLN A C 1
ATOM 1281 O O . GLN A 1 162 ? 6.363 -8.829 8.369 1.00 88.31 162 GLN A O 1
ATOM 1286 N N . LYS A 1 163 ? 8.277 -9.467 9.362 1.00 85.06 163 LYS A N 1
ATOM 1287 C CA . LYS A 1 163 ? 8.924 -9.902 8.124 1.00 85.06 163 LYS A CA 1
ATOM 1288 C C . LYS A 1 163 ? 8.332 -11.244 7.695 1.00 85.06 163 LYS A C 1
ATOM 1290 O O . LYS A 1 163 ? 8.288 -12.182 8.497 1.00 85.06 163 LYS A O 1
ATOM 1295 N N . GLN A 1 164 ? 7.892 -11.344 6.443 1.00 76.81 164 GLN A N 1
ATOM 1296 C CA . GLN A 1 164 ? 7.423 -12.605 5.876 1.00 76.81 164 GLN A CA 1
ATOM 1297 C C . GLN A 1 164 ? 8.576 -13.620 5.873 1.00 76.81 164 GLN A C 1
ATOM 1299 O O . GLN A 1 164 ? 9.638 -13.383 5.302 1.00 76.81 164 GLN A O 1
ATOM 1304 N N . GLN A 1 165 ? 8.364 -14.749 6.544 1.00 68.00 165 GLN A N 1
ATOM 1305 C CA . GLN A 1 165 ? 9.338 -15.836 6.638 1.00 68.00 165 GLN A CA 1
ATOM 1306 C C . GLN A 1 165 ? 9.096 -16.864 5.527 1.00 68.00 165 GLN A C 1
ATOM 1308 O O . GLN A 1 165 ? 7.966 -17.014 5.055 1.00 68.00 165 GLN A O 1
ATOM 1313 N N . ARG A 1 166 ? 10.143 -17.620 5.166 1.00 62.53 166 ARG A N 1
ATOM 1314 C CA . ARG A 1 166 ? 10.101 -18.725 4.182 1.00 62.53 166 ARG A CA 1
ATOM 1315 C C . ARG A 1 166 ? 9.735 -18.312 2.751 1.00 62.53 166 ARG A C 1
ATOM 1317 O O . ARG A 1 166 ? 9.238 -19.134 1.987 1.00 62.53 166 ARG A O 1
ATOM 1324 N N . PHE A 1 167 ? 9.987 -17.061 2.382 1.00 60.84 167 PHE A N 1
ATOM 1325 C CA . PHE A 1 167 ? 10.045 -16.691 0.970 1.00 60.84 167 PHE A CA 1
ATOM 1326 C C . PHE A 1 167 ? 11.363 -17.198 0.364 1.00 60.84 167 PHE A C 1
ATOM 1328 O O . PHE A 1 167 ? 12.383 -17.142 1.057 1.00 60.84 167 PHE A O 1
ATOM 1335 N N . PRO A 1 168 ? 11.374 -17.688 -0.892 1.00 59.47 168 PRO A N 1
ATOM 1336 C CA . PRO A 1 168 ? 12.621 -17.974 -1.594 1.00 59.47 168 PRO A CA 1
ATOM 1337 C C . PRO A 1 168 ? 13.510 -16.724 -1.576 1.00 59.47 168 PRO A C 1
ATOM 1339 O O . PRO A 1 168 ? 13.031 -15.637 -1.906 1.00 59.47 168 PRO A O 1
ATOM 1342 N N . SER A 1 169 ? 14.785 -16.867 -1.195 1.00 53.16 169 SER A N 1
ATOM 1343 C CA . SER A 1 169 ? 15.765 -15.762 -1.136 1.00 53.16 169 SER A CA 1
ATOM 1344 C C . SER A 1 169 ? 15.825 -14.959 -2.433 1.00 53.16 169 SER A C 1
ATOM 1346 O O . SER A 1 169 ? 16.074 -13.758 -2.424 1.00 53.16 169 SER A O 1
ATOM 1348 N N . ASP A 1 170 ? 15.525 -15.626 -3.543 1.00 55.75 170 ASP A N 1
ATOM 1349 C CA . ASP A 1 170 ? 15.711 -15.100 -4.882 1.00 55.75 170 ASP A CA 1
ATOM 1350 C C . ASP A 1 170 ? 14.481 -14.355 -5.397 1.00 55.75 170 ASP A C 1
ATOM 1352 O O . ASP A 1 170 ? 14.454 -14.003 -6.566 1.00 55.75 170 ASP A O 1
ATOM 1356 N N . LEU A 1 171 ? 13.416 -14.167 -4.614 1.00 59.47 171 LEU A N 1
ATOM 1357 C CA . LEU A 1 171 ? 12.174 -13.645 -5.182 1.00 59.47 171 LEU A CA 1
ATOM 1358 C C . LEU A 1 171 ? 12.246 -12.161 -5.537 1.00 59.47 171 LEU A C 1
ATOM 1360 O O . LEU A 1 171 ? 11.890 -11.763 -6.644 1.00 59.47 171 LEU A O 1
ATOM 1364 N N . TYR A 1 172 ? 12.754 -11.360 -4.604 1.00 57.03 172 TYR A N 1
ATOM 1365 C CA . TYR A 1 172 ? 13.025 -9.947 -4.845 1.00 57.03 172 TYR A CA 1
ATOM 1366 C C . TYR A 1 172 ? 14.095 -9.785 -5.936 1.00 57.03 172 TYR A C 1
ATOM 1368 O O . TYR A 1 172 ? 13.939 -8.995 -6.862 1.00 57.03 172 TYR A O 1
ATOM 1376 N N . GLU A 1 173 ? 15.123 -10.636 -5.894 1.00 50.91 173 GLU A N 1
ATOM 1377 C CA . GLU A 1 173 ? 16.153 -10.741 -6.931 1.00 50.91 173 GLU A CA 1
ATOM 1378 C C . GLU A 1 173 ? 15.590 -11.166 -8.296 1.00 50.91 173 GLU A C 1
ATOM 1380 O O . GLU A 1 173 ? 16.083 -10.720 -9.320 1.00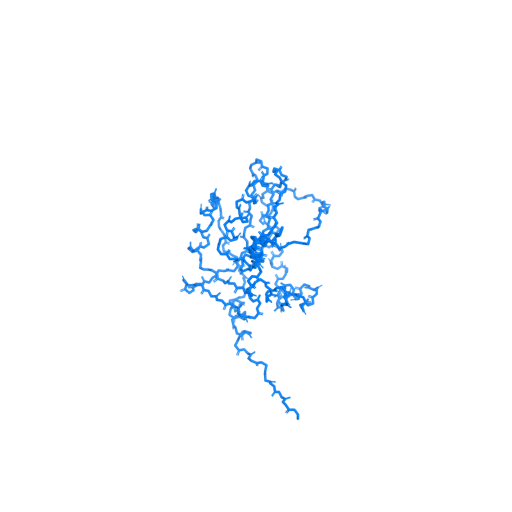 50.91 173 GLU A O 1
ATOM 1385 N N . ARG A 1 174 ? 14.545 -11.998 -8.361 1.00 48.69 174 ARG A N 1
ATOM 1386 C CA . ARG A 1 174 ? 13.873 -12.392 -9.611 1.00 48.69 174 ARG A CA 1
ATOM 1387 C C . ARG A 1 174 ? 13.033 -11.252 -10.168 1.00 48.69 174 ARG A C 1
ATOM 1389 O O . ARG A 1 174 ? 13.056 -11.078 -11.384 1.00 48.69 174 ARG A O 1
ATOM 1396 N N . LYS A 1 175 ? 12.372 -10.453 -9.314 1.00 52.12 175 LYS A N 1
ATOM 1397 C CA . LYS A 1 175 ? 11.752 -9.186 -9.746 1.00 52.12 175 LYS A CA 1
ATOM 1398 C C . LYS A 1 175 ? 12.828 -8.273 -10.357 1.00 52.12 175 LYS A C 1
ATOM 1400 O O . LYS A 1 175 ? 12.697 -7.880 -11.508 1.00 52.12 175 LYS A O 1
ATOM 1405 N N . LYS A 1 176 ? 13.967 -8.085 -9.675 1.00 51.31 176 LYS A N 1
ATOM 1406 C CA . LYS A 1 176 ? 15.119 -7.318 -10.195 1.00 51.31 176 LYS A CA 1
ATOM 1407 C C . LYS A 1 176 ? 15.719 -7.878 -11.497 1.00 51.31 176 LYS A C 1
ATOM 1409 O O . LYS A 1 176 ? 15.991 -7.117 -12.417 1.00 51.31 176 LYS A O 1
ATOM 1414 N N . LYS A 1 177 ? 15.927 -9.196 -11.601 1.00 44.22 177 LYS A N 1
ATOM 1415 C CA . LYS A 1 177 ? 16.563 -9.866 -12.757 1.00 44.22 177 LYS A CA 1
ATOM 1416 C C . LYS A 1 177 ? 15.664 -9.950 -13.988 1.00 44.22 177 LYS A C 1
ATOM 1418 O O . LYS A 1 177 ? 16.175 -10.009 -15.100 1.00 44.22 177 LYS A O 1
ATOM 1423 N N . ARG A 1 178 ? 14.338 -9.958 -13.826 1.00 48.78 178 ARG A N 1
ATOM 1424 C CA . ARG A 1 178 ? 13.415 -9.862 -14.967 1.00 48.78 178 ARG A CA 1
ATOM 1425 C C . ARG A 1 178 ? 13.482 -8.472 -15.613 1.00 48.78 178 ARG A C 1
ATOM 1427 O O . ARG A 1 178 ? 13.392 -8.383 -16.831 1.00 48.78 178 ARG A O 1
ATOM 1434 N N . ASN A 1 179 ? 13.767 -7.438 -14.821 1.00 44.25 179 ASN A N 1
ATOM 1435 C CA . ASN A 1 179 ? 13.893 -6.049 -15.273 1.00 44.25 179 ASN A CA 1
ATOM 1436 C C . ASN A 1 179 ? 15.199 -5.752 -16.042 1.00 44.25 179 ASN A C 1
ATOM 1438 O O . ASN A 1 179 ? 15.310 -4.698 -16.661 1.00 44.25 179 ASN A O 1
ATOM 1442 N N . THR A 1 180 ? 16.191 -6.655 -16.035 1.00 36.81 180 THR A N 1
ATOM 1443 C CA . THR A 1 180 ? 17.432 -6.514 -16.828 1.00 36.81 180 THR A CA 1
ATOM 1444 C C . THR A 1 180 ? 17.425 -7.318 -18.130 1.00 36.81 180 THR A C 1
ATOM 1446 O O . THR A 1 180 ? 18.313 -7.141 -18.963 1.00 36.81 180 THR A O 1
ATOM 1449 N N . ALA A 1 181 ? 16.432 -8.188 -18.340 1.00 38.00 181 ALA A N 1
ATOM 1450 C CA . ALA A 1 181 ? 16.280 -8.932 -19.581 1.00 38.00 181 ALA A CA 1
ATOM 1451 C C . ALA A 1 181 ? 15.545 -8.067 -20.617 1.00 38.00 181 ALA A C 1
ATOM 1453 O O . ALA A 1 181 ? 14.319 -8.066 -20.699 1.00 38.00 181 ALA A O 1
ATOM 1454 N N . THR A 1 182 ? 16.304 -7.329 -21.428 1.00 34.69 182 THR A N 1
ATOM 1455 C CA . THR A 1 182 ? 15.804 -6.736 -22.677 1.00 34.69 182 THR A CA 1
ATOM 1456 C C . THR A 1 182 ? 15.187 -7.854 -23.531 1.00 34.69 182 THR A C 1
ATOM 1458 O O . THR A 1 182 ? 15.789 -8.932 -23.624 1.00 34.69 182 THR A O 1
ATOM 1461 N N . PRO A 1 183 ? 14.025 -7.663 -24.186 1.00 40.72 183 PRO A N 1
ATOM 1462 C CA . PRO A 1 183 ? 13.585 -8.622 -25.181 1.00 40.72 183 PRO A CA 1
ATOM 1463 C C . PRO A 1 183 ? 14.619 -8.590 -26.304 1.00 40.72 183 PRO A C 1
ATOM 1465 O O . PRO A 1 183 ? 14.768 -7.582 -26.991 1.00 40.72 183 PRO A O 1
ATOM 1468 N N . ASN A 1 184 ? 15.357 -9.686 -26.478 1.00 32.84 184 ASN A N 1
ATOM 1469 C CA . ASN A 1 184 ? 16.107 -9.908 -27.703 1.00 32.84 184 ASN A CA 1
ATOM 1470 C C . ASN A 1 184 ? 15.097 -9.879 -28.855 1.00 32.84 184 ASN A C 1
ATOM 1472 O O . ASN A 1 184 ? 14.389 -10.860 -29.091 1.00 32.84 184 ASN A O 1
ATOM 1476 N N . LEU A 1 185 ? 15.033 -8.744 -29.553 1.00 37.81 185 LEU A N 1
ATOM 1477 C CA . LEU A 1 185 ? 14.488 -8.631 -30.896 1.00 37.81 185 LEU A CA 1
ATOM 1478 C C . LEU A 1 185 ? 15.281 -9.595 -31.779 1.00 37.81 185 LEU A C 1
ATOM 1480 O O . LEU A 1 185 ? 16.329 -9.259 -32.326 1.00 37.81 185 LEU A O 1
ATOM 1484 N N . LYS A 1 186 ? 14.792 -10.829 -31.899 1.00 35.97 186 LYS A N 1
ATOM 1485 C CA . LYS A 1 186 ? 15.132 -11.677 -33.034 1.00 35.97 186 LYS A CA 1
ATOM 1486 C C . LYS A 1 186 ? 14.372 -11.113 -34.228 1.00 35.97 186 LYS A C 1
ATOM 1488 O O . LYS A 1 186 ? 13.244 -11.517 -34.491 1.00 35.97 186 LYS A O 1
ATOM 1493 N N . HIS A 1 187 ? 14.979 -10.144 -34.907 1.00 39.88 187 HIS A N 1
ATOM 1494 C CA . HIS A 1 187 ? 14.598 -9.842 -36.278 1.00 39.88 187 HIS A CA 1
ATOM 1495 C C . HIS A 1 187 ? 14.888 -11.084 -37.125 1.00 39.88 187 HIS A C 1
ATOM 1497 O O . HIS A 1 187 ? 16.002 -11.610 -37.112 1.00 39.88 187 HIS A O 1
ATOM 1503 N N . SER A 1 188 ? 13.827 -11.586 -37.754 1.00 40.19 188 SER A N 1
ATOM 1504 C CA . SER A 1 188 ? 13.906 -12.432 -38.946 1.00 40.19 188 SER A CA 1
ATOM 1505 C C . SER A 1 188 ? 14.174 -11.549 -40.157 1.00 40.19 188 SER A C 1
ATOM 1507 O O . SER A 1 188 ? 13.726 -10.379 -40.111 1.00 40.19 188 SER A O 1
#

InterPro domains:
  IPR008576 Alpha-N-methyltransferase NTM1 [PF05891] (17-62)
  IPR008576 Alpha-N-methyltransferase NTM1 [PF05891] (65-174)
  IPR008576 Alpha-N-methyltransferase NTM1 [PIRSF016958] (12-173)
  IPR008576 Alpha-N-methyltransferase NTM1 [PTHR12753] (66-173)
  IPR029063 S-adenosyl-L-methionine-dependent methyltransferase superfamily [G3DSA:3.40.50.150] (10-65)
  IPR029063 S-adenosyl-L-methionine-dependent methyltransferase superfamily [G3DSA:3.40.50.150] (66-175)
  IPR029063 S-adenosyl-L-methionine-dependent methyltransferase superfamily [SSF53335] (18-174)

Organism: NCBI:txid35525

Secondary structure (DSSP, 8-state):
------------------HHHHHHHHHHHHS-SSHHHHTTS-GGGHHHHHHHHHHHHHTT------------S-TTT--PPTT-EEEEEEES-GGGS-HHHHHHHHHHHHHHEEEEEEEEEE--EESSSS-EEETTTTEEEEEHHHHHHHHHHTT-------PPPS--TTHHHHHHHHTT--------

pLDDT: mean 79.04, std 21.27, range [32.56, 98.75]